Protein AF-A0A2V6KE82-F1 (afdb_monomer)

Mean predicted aligned error: 8.2 Å

Radius of gyration: 24.25 Å; Cα contacts (8 Å, |Δi|>4): 508; chains: 1; bounding box: 71×46×62 Å

Foldseek 3Di:
DPDDDPDDPDPPPDDDDPVVVVVVVVVVVVVVVVCLVCVQVADQAAPDDPCPLVVVDDPDDDPDDDPVVVVVVSCVVRVVNHDRSLVHPPPPPFFGADDDPVQVVVVVVCVVVVADPLECVSPVPVVVVQQVVQVVVCVLLVEDPLWGWDFDQAQLVLLLLLVLVLCCVQPPPCVPPNDPPDPHALEAEEEAPLADCSNQVSCVVNVSHNVRYHHAYADPQSAGDLVSVVVVCVVCVVVRYQYRAYEFEQQGRPRGGGYPQQSVLVVCVVRVYAYEYEAQARSCCCSPPVSVVSCVNVNSHQWYWYAPRHPDPDDHPRTTITIGGDDPPPDDRPDSYCPDPPDDD

Solvent-accessible surface area (backbone atoms only — not comparable to full-atom values): 19705 Å² total; per-residue (Å²): 141,88,84,80,74,80,84,70,90,73,64,99,83,64,74,79,52,74,68,58,48,50,53,51,52,51,53,49,51,52,50,54,51,52,52,63,73,48,37,76,79,52,70,53,59,54,92,72,60,92,62,59,58,60,73,76,49,76,93,65,83,78,97,62,90,74,62,67,68,58,55,55,49,43,40,63,70,49,46,56,64,61,39,66,38,57,76,24,87,81,50,80,65,88,77,64,61,46,80,32,74,68,35,56,53,48,51,54,51,46,63,75,64,64,75,58,59,57,30,55,90,65,26,49,69,60,48,52,50,50,55,52,52,42,50,52,51,36,56,56,59,69,48,57,89,61,54,47,66,46,82,28,77,37,55,46,60,28,53,25,51,52,51,46,50,33,46,35,72,75,40,71,59,30,91,80,63,49,72,73,99,52,102,65,70,56,58,31,35,37,30,30,67,52,47,64,74,39,59,39,54,21,30,42,76,68,73,63,34,50,89,31,46,43,66,25,54,53,43,100,71,55,19,47,29,64,70,52,43,53,53,50,52,54,50,39,48,73,73,61,33,36,68,34,34,37,47,43,34,31,27,24,79,86,77,53,25,56,35,62,43,52,65,49,42,52,52,24,63,75,64,69,28,37,32,34,35,43,11,48,41,38,45,35,38,34,68,39,83,91,37,41,73,75,51,55,45,56,82,66,42,48,25,36,30,33,24,56,28,22,78,48,98,66,28,41,78,58,35,10,35,38,26,44,59,84,63,67,97,83,64,79,72,99,48,85,50,63,76,70,87,72,79,83,126

Nearest PDB structures (foldseek):
  7xin-assembly3_E  TM=9.590E-01  e=4.565E-33  Pseudomonas
  3vp6-assembly1_B  TM=9.084E-01  e=8.111E-24  Homo sapiens
  2okk-assembly1_A-2  TM=8.962E-01  e=1.425E-23  Homo sapiens
  3vp6-assembly1_A  TM=9.131E-01  e=1.979E-22  Homo sapiens
  7lz6-assembly1_B  TM=8.590E-01  e=4.914E-24  Homo sapiens

Structure (mmCIF, N/CA/C/O backbone):
data_AF-A0A2V6KE82-F1
#
_entry.id   AF-A0A2V6KE82-F1
#
loop_
_atom_site.group_PDB
_atom_site.id
_atom_site.type_symbol
_atom_site.label_atom_id
_atom_site.label_alt_id
_atom_site.label_comp_id
_atom_site.label_asym_id
_atom_site.label_entity_id
_atom_site.label_seq_id
_atom_site.pdbx_PDB_ins_code
_atom_site.Cartn_x
_atom_site.Cartn_y
_atom_site.Cartn_z
_atom_site.occupancy
_atom_site.B_iso_or_equiv
_atom_site.auth_seq_id
_atom_site.auth_comp_id
_atom_site.auth_asym_id
_atom_site.auth_atom_id
_atom_site.pdbx_PDB_model_num
ATOM 1 N N . MET A 1 1 ? 35.889 17.413 0.179 1.00 39.50 1 MET A N 1
ATOM 2 C CA . MET A 1 1 ? 36.136 17.266 -1.271 1.00 39.50 1 MET A CA 1
ATOM 3 C C . MET A 1 1 ? 37.622 17.454 -1.534 1.00 39.50 1 MET A C 1
ATOM 5 O O . MET A 1 1 ? 38.066 18.579 -1.717 1.00 39.50 1 MET A O 1
ATOM 9 N N . LYS A 1 2 ? 38.400 16.372 -1.447 1.00 47.09 2 LYS A N 1
ATOM 10 C CA . LYS A 1 2 ? 39.841 16.357 -1.746 1.00 47.09 2 LYS A CA 1
ATOM 11 C C . LYS A 1 2 ? 40.260 15.070 -2.478 1.00 47.09 2 LYS A C 1
ATOM 13 O O . LYS A 1 2 ? 41.427 14.721 -2.447 1.00 47.09 2 LYS A O 1
ATOM 18 N N . ASP A 1 3 ? 39.323 14.421 -3.172 1.00 49.97 3 ASP A N 1
ATOM 19 C CA . ASP A 1 3 ? 39.543 13.119 -3.813 1.00 49.97 3 ASP A 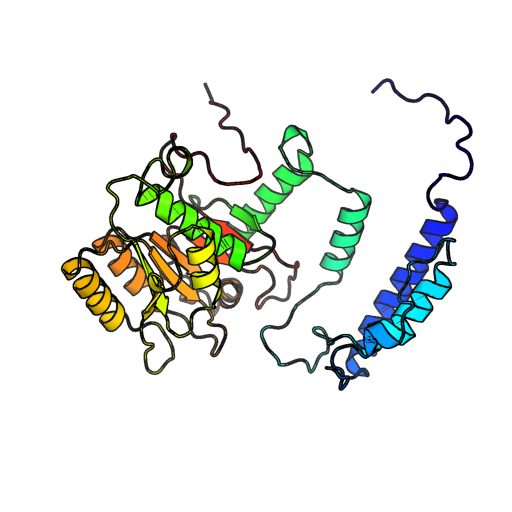CA 1
ATOM 20 C C . ASP A 1 3 ? 39.200 13.174 -5.306 1.00 49.97 3 ASP A C 1
ATOM 22 O O . ASP A 1 3 ? 38.239 12.574 -5.777 1.00 49.97 3 ASP A O 1
ATOM 26 N N . ARG A 1 4 ? 39.984 13.932 -6.073 1.00 50.62 4 ARG A N 1
ATOM 27 C CA . ARG A 1 4 ? 40.145 13.656 -7.506 1.00 50.62 4 ARG A CA 1
ATOM 28 C C . ARG A 1 4 ? 41.604 13.294 -7.728 1.00 50.62 4 ARG A C 1
ATOM 30 O O . ARG A 1 4 ? 42.430 14.168 -7.968 1.00 50.62 4 ARG A O 1
ATOM 37 N N . GLN A 1 5 ? 41.913 12.012 -7.564 1.00 54.62 5 GLN A N 1
ATOM 38 C CA . GLN A 1 5 ? 43.060 11.418 -8.243 1.00 54.62 5 GLN A CA 1
ATOM 39 C C . GLN A 1 5 ? 42.649 11.139 -9.695 1.00 54.62 5 GLN A C 1
ATOM 41 O O . GLN A 1 5 ? 41.478 10.857 -9.962 1.00 54.62 5 GLN A O 1
ATOM 46 N N . GLU A 1 6 ? 43.590 11.301 -10.625 1.00 56.28 6 GLU A N 1
ATOM 47 C CA . GLU A 1 6 ? 43.394 10.956 -12.036 1.00 56.28 6 GLU A CA 1
ATOM 48 C C . GLU A 1 6 ? 43.004 9.475 -12.173 1.00 56.28 6 GLU A C 1
ATOM 50 O O . GLU A 1 6 ? 43.459 8.656 -11.368 1.00 56.28 6 GLU A O 1
ATOM 55 N N . PRO A 1 7 ? 42.141 9.112 -13.141 1.00 51.53 7 PRO A N 1
ATOM 56 C CA . PRO A 1 7 ? 41.668 7.744 -13.255 1.00 51.53 7 PRO A CA 1
ATOM 57 C C . PRO A 1 7 ? 42.836 6.837 -13.646 1.00 51.53 7 PRO A C 1
ATOM 59 O O . PRO A 1 7 ? 43.390 6.958 -14.736 1.00 51.53 7 PRO A O 1
ATOM 62 N N . ALA A 1 8 ? 43.204 5.929 -12.740 1.00 53.72 8 ALA A N 1
ATOM 63 C CA . ALA A 1 8 ? 44.015 4.771 -13.082 1.00 53.72 8 ALA A CA 1
ATOM 64 C C . ALA A 1 8 ? 43.300 3.978 -14.189 1.00 53.72 8 ALA A C 1
ATOM 66 O O . ALA A 1 8 ? 42.071 3.871 -14.156 1.00 53.72 8 ALA A O 1
ATOM 67 N N . GLU A 1 9 ? 44.053 3.436 -15.151 1.00 50.44 9 GLU A N 1
ATOM 68 C CA . GLU A 1 9 ? 43.528 2.521 -16.171 1.00 50.44 9 GLU A CA 1
ATOM 69 C C . GLU A 1 9 ? 42.856 1.328 -15.478 1.00 50.44 9 GLU A C 1
ATOM 71 O O . GLU A 1 9 ? 43.507 0.389 -15.019 1.00 50.44 9 GLU A O 1
ATOM 76 N N . MET A 1 10 ? 41.531 1.395 -15.343 1.00 47.97 10 MET A N 1
ATOM 77 C CA . MET A 1 10 ? 40.728 0.269 -14.899 1.00 47.97 10 MET A CA 1
ATOM 78 C C . MET A 1 10 ? 40.599 -0.681 -16.087 1.00 47.97 10 MET A C 1
ATOM 80 O O . MET A 1 10 ? 40.069 -0.294 -17.126 1.00 47.97 10 MET A O 1
ATOM 84 N N . GLY A 1 11 ? 41.116 -1.904 -15.948 1.00 52.47 11 GLY A N 1
ATOM 85 C CA . GLY A 1 11 ? 40.916 -2.972 -16.929 1.00 52.47 11 GLY A CA 1
ATOM 86 C C . GLY A 1 11 ? 39.437 -3.351 -17.120 1.00 52.47 11 GLY A C 1
ATOM 87 O O . GLY A 1 11 ? 38.553 -2.735 -16.531 1.00 52.47 11 GLY A O 1
ATOM 88 N N . GLU A 1 12 ? 39.212 -4.402 -17.919 1.00 59.84 12 GLU A N 1
ATOM 89 C CA . GLU A 1 12 ? 37.963 -5.049 -18.409 1.00 59.84 12 GLU A CA 1
ATOM 90 C C . GLU A 1 12 ? 36.836 -5.376 -17.388 1.00 59.84 12 GLU A C 1
ATOM 92 O O . GLU A 1 12 ? 35.957 -6.184 -17.660 1.00 59.84 12 GLU A O 1
ATOM 97 N N . LEU A 1 13 ? 36.827 -4.764 -16.205 1.00 59.59 13 LEU A N 1
ATOM 98 C CA . LEU A 1 13 ? 35.807 -4.896 -15.157 1.00 59.59 13 LEU A CA 1
ATOM 99 C C . LEU A 1 13 ? 34.941 -3.627 -15.018 1.00 59.59 13 LEU A C 1
ATOM 101 O O . LEU A 1 13 ? 34.312 -3.411 -13.983 1.00 59.59 13 LEU A O 1
ATOM 105 N N . GLY A 1 14 ? 34.959 -2.754 -16.028 1.00 67.25 14 GLY A N 1
ATOM 106 C CA . GLY A 1 14 ? 34.152 -1.536 -16.074 1.00 67.25 14 GLY A CA 1
ATOM 107 C C . GLY A 1 14 ? 32.714 -1.789 -16.531 1.00 67.25 14 GLY A C 1
ATOM 108 O O . GLY A 1 14 ? 32.440 -2.730 -17.270 1.00 67.25 14 GLY A O 1
ATOM 109 N N . ASP A 1 15 ? 31.803 -0.919 -16.099 1.00 82.50 15 ASP A N 1
ATOM 110 C CA . ASP A 1 15 ? 30.445 -0.827 -16.645 1.00 82.50 15 ASP A CA 1
ATOM 111 C C . ASP A 1 15 ? 30.479 -0.384 -18.126 1.00 82.50 15 ASP A C 1
ATOM 113 O O . ASP A 1 15 ? 31.514 0.052 -18.645 1.00 82.50 15 ASP A O 1
ATOM 117 N N . THR A 1 16 ? 29.337 -0.465 -18.806 1.00 86.44 16 THR A N 1
ATOM 118 C CA . THR A 1 16 ? 29.153 0.009 -20.182 1.00 86.44 16 THR A CA 1
ATOM 119 C C . THR A 1 16 ? 29.649 1.452 -20.324 1.00 86.44 16 THR A C 1
ATOM 121 O O . THR A 1 16 ? 29.398 2.306 -19.470 1.00 86.44 16 THR A O 1
ATOM 124 N N . SER A 1 17 ? 30.358 1.756 -21.419 1.00 90.31 17 SER A N 1
ATOM 125 C CA . SER A 1 17 ? 30.857 3.115 -21.659 1.00 90.31 17 SER A CA 1
ATOM 126 C C . SER A 1 17 ? 29.700 4.124 -21.698 1.00 90.31 17 SER A C 1
ATOM 128 O O . SER A 1 17 ? 28.604 3.814 -22.158 1.00 90.31 17 SER A O 1
ATOM 130 N N . LEU A 1 18 ? 29.928 5.369 -21.263 1.00 92.12 18 LEU A N 1
ATOM 131 C CA . LEU A 1 18 ? 28.871 6.396 -21.261 1.00 92.12 18 LEU A CA 1
ATOM 132 C C . LEU A 1 18 ? 28.325 6.717 -22.662 1.00 92.12 18 LEU A C 1
ATOM 134 O O . LEU A 1 18 ? 27.220 7.242 -22.789 1.00 92.12 18 LEU A O 1
ATOM 138 N N . GLU A 1 19 ? 29.111 6.469 -23.709 1.00 94.31 19 GLU A N 1
ATOM 139 C CA . GLU A 1 19 ? 28.666 6.606 -25.096 1.00 94.31 19 GLU A CA 1
ATOM 140 C C . GLU A 1 19 ? 27.666 5.509 -25.461 1.00 94.31 19 GLU A C 1
ATOM 142 O O . GLU A 1 19 ? 26.566 5.819 -25.923 1.00 94.31 19 GLU A O 1
ATOM 147 N N . GLU A 1 20 ? 28.008 4.256 -25.166 1.00 92.31 20 GLU A N 1
ATOM 148 C CA . GLU A 1 20 ? 27.138 3.114 -25.430 1.00 92.31 20 GLU A CA 1
ATOM 149 C C . GLU A 1 20 ? 25.885 3.158 -24.543 1.00 92.31 20 GLU A C 1
ATOM 151 O O . GLU A 1 20 ? 24.771 3.043 -25.045 1.00 92.31 20 GLU A O 1
ATOM 156 N N . PHE A 1 21 ? 26.022 3.480 -23.255 1.00 93.25 21 PHE A N 1
ATOM 157 C CA . PHE A 1 21 ? 24.877 3.660 -22.360 1.00 93.25 21 PHE A CA 1
ATOM 158 C C . PHE A 1 21 ? 23.915 4.748 -22.862 1.00 93.25 21 PHE A C 1
ATOM 160 O O . PHE A 1 21 ? 22.698 4.582 -22.814 1.00 93.25 21 PHE A O 1
ATOM 167 N N . ARG A 1 22 ? 24.430 5.857 -23.412 1.00 95.81 22 ARG A N 1
ATOM 168 C CA . ARG A 1 22 ? 23.580 6.905 -23.999 1.00 95.81 22 ARG A CA 1
ATOM 169 C C . ARG A 1 22 ? 22.795 6.385 -25.203 1.00 95.81 22 ARG A C 1
ATOM 171 O O . ARG A 1 22 ? 21.606 6.676 -25.312 1.00 95.81 22 ARG A O 1
ATOM 178 N N . LYS A 1 23 ? 23.432 5.614 -26.088 1.00 95.75 23 LYS A N 1
ATOM 179 C CA . LYS A 1 23 ? 22.761 4.971 -27.227 1.00 95.75 23 LYS A CA 1
ATOM 180 C C . LYS A 1 23 ? 21.650 4.029 -26.744 1.00 95.75 23 LYS A C 1
ATOM 182 O O . LYS A 1 23 ? 20.526 4.124 -27.233 1.00 95.75 23 LYS A O 1
ATOM 187 N N . GLN A 1 24 ? 21.931 3.206 -25.736 1.00 94.69 24 GLN A N 1
ATOM 188 C CA . GLN A 1 24 ? 20.960 2.293 -25.124 1.00 94.69 24 GLN A CA 1
ATOM 189 C C . GLN A 1 24 ? 19.778 3.030 -24.485 1.00 94.69 24 GLN A C 1
ATOM 191 O O . GLN A 1 24 ? 18.630 2.625 -24.650 1.00 94.69 24 GLN A O 1
ATOM 196 N N . LEU A 1 25 ? 20.032 4.150 -23.802 1.00 95.06 25 LEU A N 1
ATOM 197 C CA . LEU A 1 25 ? 18.975 4.988 -23.235 1.00 95.06 25 LEU A CA 1
ATOM 198 C C . LEU A 1 25 ? 18.065 5.596 -24.308 1.00 95.06 25 LEU A C 1
ATOM 200 O O . LEU A 1 25 ? 16.854 5.655 -24.104 1.00 95.06 25 LEU A O 1
ATOM 204 N N . HIS A 1 26 ? 18.618 6.033 -25.442 1.00 96.12 26 HIS A N 1
ATOM 205 C CA . HIS A 1 26 ? 17.809 6.522 -26.563 1.00 96.12 26 HIS A CA 1
ATOM 206 C C . HIS A 1 26 ? 16.946 5.407 -27.160 1.00 96.12 26 HIS A C 1
ATOM 208 O O . HIS A 1 26 ? 15.749 5.604 -27.344 1.00 96.12 26 HIS A O 1
ATOM 214 N N . GLN A 1 27 ? 17.515 4.214 -27.350 1.00 95.19 27 GLN A N 1
ATOM 215 C CA . GLN A 1 27 ? 16.762 3.047 -27.809 1.00 95.19 27 GLN A CA 1
ATOM 216 C C . GLN A 1 27 ? 15.624 2.673 -26.844 1.00 95.19 27 GLN A C 1
ATOM 218 O O . GLN A 1 27 ? 14.505 2.416 -27.283 1.00 95.19 27 GLN A O 1
ATOM 223 N N . LEU A 1 28 ? 15.875 2.682 -25.529 1.00 95.56 28 LEU A N 1
ATOM 224 C CA . LEU A 1 28 ? 14.848 2.414 -24.519 1.00 95.56 28 LEU A CA 1
ATOM 225 C C . LEU A 1 28 ? 13.747 3.483 -24.515 1.00 95.56 28 LEU A C 1
ATOM 227 O O . LEU A 1 28 ? 12.575 3.158 -24.312 1.00 95.56 28 LEU A O 1
ATOM 231 N N . ALA A 1 29 ? 14.112 4.751 -24.719 1.00 96.00 29 ALA A N 1
ATOM 232 C CA . ALA A 1 29 ? 13.156 5.849 -24.796 1.00 96.00 29 ALA A CA 1
ATOM 233 C C . ALA A 1 29 ? 12.205 5.674 -25.989 1.00 96.00 29 ALA A C 1
ATOM 235 O O . ALA A 1 29 ? 10.988 5.746 -25.800 1.00 96.00 29 ALA A O 1
ATOM 236 N N . ASP A 1 30 ? 12.749 5.364 -27.169 1.00 96.25 30 ASP A N 1
ATOM 237 C CA . ASP A 1 30 ? 11.963 5.097 -28.378 1.00 96.25 30 ASP A CA 1
ATOM 238 C C . ASP A 1 30 ? 11.068 3.866 -28.184 1.00 96.25 30 ASP A C 1
ATOM 240 O O . ASP A 1 30 ? 9.857 3.939 -28.387 1.00 96.25 30 ASP A O 1
ATOM 244 N N . TRP A 1 31 ? 11.621 2.762 -27.665 1.00 95.62 31 TRP A N 1
ATOM 245 C CA . TRP A 1 31 ? 10.849 1.553 -27.360 1.00 95.62 31 TRP A CA 1
ATOM 246 C C . TRP A 1 31 ? 9.698 1.825 -26.380 1.00 95.62 31 TRP A C 1
ATOM 248 O O . TRP A 1 31 ? 8.579 1.348 -26.572 1.00 95.62 31 TRP A O 1
ATOM 258 N N . THR A 1 32 ? 9.940 2.629 -25.339 1.00 94.75 32 THR A N 1
ATOM 259 C CA . THR A 1 32 ? 8.919 2.986 -24.341 1.00 94.75 32 THR A CA 1
ATOM 260 C C . THR A 1 32 ? 7.784 3.793 -24.966 1.00 94.75 32 THR A C 1
ATOM 262 O O . THR A 1 32 ? 6.614 3.559 -24.644 1.00 94.75 32 THR A O 1
ATOM 265 N N . ALA A 1 33 ? 8.108 4.745 -25.845 1.00 95.62 33 ALA A N 1
ATOM 266 C CA . ALA A 1 33 ? 7.117 5.538 -26.563 1.00 95.62 33 ALA A CA 1
ATOM 267 C C . ALA A 1 33 ? 6.275 4.650 -27.494 1.00 95.62 33 ALA A C 1
ATOM 269 O O . ALA A 1 33 ? 5.048 4.634 -27.369 1.00 95.62 33 ALA A O 1
ATOM 270 N N . ASP A 1 34 ? 6.929 3.838 -28.325 1.00 95.56 34 ASP A N 1
ATOM 271 C CA . ASP A 1 34 ? 6.297 2.906 -29.260 1.00 95.56 34 ASP A CA 1
ATOM 272 C C . ASP A 1 34 ? 5.392 1.886 -28.561 1.00 95.56 34 ASP A C 1
ATOM 274 O O . ASP A 1 34 ? 4.263 1.633 -28.992 1.00 95.56 34 ASP A O 1
ATOM 278 N N . TYR A 1 35 ? 5.866 1.296 -27.458 1.00 94.25 35 TYR A N 1
ATOM 279 C CA . TYR A 1 35 ? 5.090 0.337 -26.676 1.00 94.25 35 TYR A CA 1
ATOM 280 C C . TYR A 1 35 ? 3.792 0.964 -26.166 1.00 94.25 35 TYR A C 1
ATOM 282 O O . TYR A 1 35 ? 2.737 0.329 -26.225 1.00 94.25 35 TYR A O 1
ATOM 290 N N . ARG A 1 36 ? 3.853 2.208 -25.676 1.00 92.25 36 ARG A N 1
ATOM 291 C CA . ARG A 1 36 ? 2.687 2.911 -25.133 1.00 92.25 36 ARG A CA 1
ATOM 292 C C . ARG A 1 36 ? 1.740 3.420 -26.208 1.00 92.25 36 ARG A C 1
ATOM 294 O O . ARG A 1 36 ? 0.537 3.398 -25.970 1.00 92.25 36 ARG A O 1
ATOM 301 N N . GLU A 1 37 ? 2.252 3.844 -27.357 1.00 94.56 37 GLU A N 1
ATOM 302 C CA . GLU A 1 37 ? 1.427 4.211 -28.510 1.00 94.56 37 GLU A CA 1
ATOM 303 C C . GLU A 1 37 ? 0.613 3.005 -29.000 1.00 94.56 37 GLU A C 1
ATOM 305 O O . GLU A 1 37 ? -0.602 3.094 -29.170 1.00 94.56 37 GLU A O 1
ATOM 310 N N . LYS A 1 38 ? 1.264 1.843 -29.128 1.00 94.81 38 LYS A N 1
ATOM 311 C CA . LYS A 1 38 ? 0.668 0.622 -29.693 1.00 94.81 38 LYS A CA 1
ATOM 312 C C . LYS A 1 38 ? -0.002 -0.275 -28.650 1.00 94.81 38 LYS A C 1
ATOM 314 O O . LYS A 1 38 ? -0.510 -1.342 -28.991 1.00 94.81 38 LYS A O 1
ATOM 319 N N . ILE A 1 39 ? -0.026 0.109 -27.368 1.00 93.44 39 ILE A N 1
ATOM 320 C CA . ILE A 1 39 ? -0.533 -0.765 -26.295 1.00 93.44 39 ILE A CA 1
ATOM 321 C C . ILE A 1 39 ? -1.988 -1.186 -26.527 1.00 93.44 39 ILE A C 1
ATOM 323 O O . ILE A 1 39 ? -2.339 -2.312 -26.196 1.00 93.44 39 ILE A O 1
ATOM 327 N N . GLY A 1 40 ? -2.811 -0.320 -27.130 1.00 94.06 40 GLY A N 1
ATOM 328 C CA . GLY A 1 40 ? -4.219 -0.596 -27.437 1.00 94.06 40 GLY A CA 1
ATOM 329 C C . GLY A 1 40 ? -4.448 -1.628 -28.547 1.00 94.06 40 GLY A C 1
ATOM 330 O O . GLY A 1 40 ? -5.567 -2.103 -28.710 1.00 94.06 40 GLY A O 1
ATOM 331 N N . GLU A 1 41 ? -3.408 -1.983 -29.302 1.00 95.00 41 GLU A N 1
ATOM 332 C CA . GLU A 1 41 ? -3.452 -3.027 -30.334 1.00 95.00 41 GLU A CA 1
ATOM 333 C C . GLU A 1 41 ? -3.095 -4.409 -29.761 1.00 95.00 41 GLU A C 1
ATOM 335 O O . GLU A 1 41 ? -3.292 -5.441 -30.407 1.00 95.00 41 GLU A O 1
ATOM 340 N N . ARG A 1 42 ? -2.550 -4.447 -28.538 1.00 92.75 42 ARG A N 1
ATOM 341 C CA . ARG A 1 42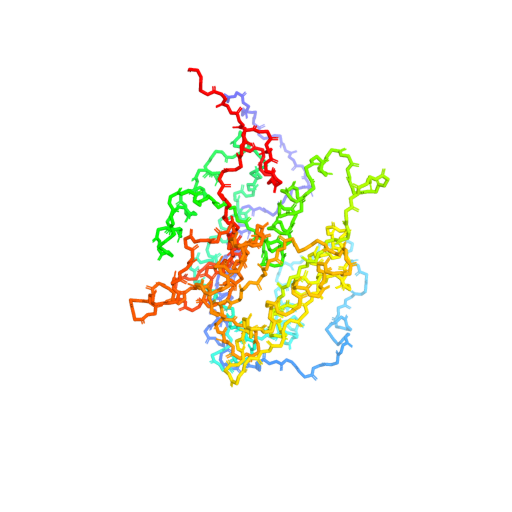 ? -2.081 -5.671 -27.888 1.00 92.75 42 ARG A CA 1
ATOM 342 C C . ARG A 1 42 ? -3.204 -6.363 -27.126 1.00 92.75 42 ARG A C 1
ATOM 344 O O . ARG A 1 42 ? -4.183 -5.771 -26.688 1.00 92.75 42 ARG A O 1
ATOM 351 N N . ARG A 1 43 ? -3.036 -7.662 -26.891 1.00 93.06 43 ARG A N 1
ATOM 352 C CA . ARG A 1 43 ? -3.970 -8.438 -26.072 1.00 93.06 43 ARG A CA 1
ATOM 353 C C . ARG A 1 43 ? -3.851 -8.037 -24.601 1.00 93.06 43 ARG A C 1
ATOM 355 O O . ARG A 1 43 ? -2.790 -8.194 -24.022 1.00 93.06 43 ARG A O 1
ATOM 362 N N . ILE A 1 44 ? -4.956 -7.646 -23.968 1.00 94.00 44 ILE A N 1
ATOM 363 C CA . ILE A 1 44 ? -4.994 -7.209 -22.557 1.00 94.00 44 ILE A CA 1
ATOM 364 C C . ILE A 1 44 ? -4.341 -8.209 -21.585 1.00 94.00 44 ILE A C 1
ATOM 366 O O . ILE A 1 44 ? -3.593 -7.811 -20.697 1.00 94.00 44 ILE A O 1
ATOM 370 N N . SER A 1 45 ? -4.656 -9.499 -21.722 1.00 93.12 45 SER A N 1
ATOM 371 C CA . SER A 1 45 ? -4.153 -10.564 -20.850 1.00 93.12 45 SER A CA 1
ATOM 372 C C . SER A 1 45 ? -3.709 -11.771 -21.681 1.00 93.12 45 SER A C 1
ATOM 374 O O . SER A 1 45 ? -4.443 -12.166 -22.603 1.00 93.12 45 SER A O 1
ATOM 376 N N . PRO A 1 46 ? -2.544 -12.374 -21.381 1.00 91.81 46 PRO A N 1
ATOM 377 C CA . PRO A 1 46 ? -2.066 -13.564 -22.070 1.00 91.81 46 PRO A CA 1
ATOM 378 C C . PRO A 1 46 ? -3.008 -14.751 -21.838 1.00 91.81 46 PRO A C 1
ATOM 380 O O . PRO A 1 46 ? -3.669 -14.861 -20.810 1.00 91.81 46 PRO A O 1
ATOM 383 N N . ASN A 1 47 ? -3.040 -15.685 -22.790 1.00 89.06 47 ASN A N 1
ATOM 384 C CA . ASN A 1 47 ? -3.793 -16.944 -22.673 1.00 89.06 47 ASN A CA 1
ATOM 385 C C . ASN A 1 47 ? -2.867 -18.151 -22.429 1.00 89.06 47 ASN A C 1
ATOM 387 O O . ASN A 1 47 ? -3.144 -19.269 -22.865 1.00 89.06 47 ASN A O 1
ATOM 391 N N . ALA A 1 48 ? -1.708 -17.905 -21.820 1.00 90.56 48 ALA A N 1
ATOM 392 C CA . ALA A 1 48 ? -0.670 -18.905 -21.616 1.00 90.56 48 ALA A CA 1
ATOM 393 C C . ALA A 1 48 ? -0.868 -19.663 -20.292 1.00 90.56 48 ALA A C 1
ATOM 395 O O . ALA A 1 48 ? -1.436 -19.139 -19.334 1.00 90.56 48 ALA A O 1
ATOM 396 N N . LYS A 1 49 ? -0.380 -20.907 -20.227 1.00 94.19 49 LYS A N 1
ATOM 397 C CA . LYS A 1 49 ? -0.369 -21.702 -18.988 1.00 94.19 49 LYS A CA 1
ATOM 398 C C . LYS A 1 49 ? 0.794 -21.273 -18.078 1.00 94.19 49 LYS A C 1
ATOM 400 O O . LYS A 1 49 ? 1.816 -20.814 -18.599 1.00 94.19 49 LYS A O 1
ATOM 405 N N . PRO A 1 50 ? 0.696 -21.475 -16.749 1.00 95.75 50 PRO A N 1
ATOM 406 C CA . PRO A 1 50 ? 1.835 -21.301 -15.849 1.00 95.75 50 PRO A CA 1
ATOM 407 C C . PRO A 1 50 ? 3.081 -22.032 -16.371 1.00 95.75 50 PRO A C 1
ATOM 409 O O . PRO A 1 50 ? 2.991 -23.182 -16.796 1.00 95.75 50 PRO A O 1
ATOM 412 N N . GLY A 1 51 ? 4.226 -21.345 -16.379 1.00 95.19 51 GLY A N 1
ATOM 413 C CA . GLY A 1 51 ? 5.503 -21.866 -16.886 1.00 95.19 51 GLY A CA 1
ATOM 414 C C . GLY A 1 51 ? 5.784 -21.625 -18.378 1.00 95.19 51 GLY A C 1
ATOM 415 O O . GLY A 1 51 ? 6.927 -21.777 -18.792 1.00 95.19 51 GLY A O 1
ATOM 416 N N . ALA A 1 52 ? 4.809 -21.191 -19.185 1.00 94.56 52 ALA A N 1
ATOM 417 C CA . ALA A 1 52 ? 4.997 -21.014 -20.634 1.00 94.56 52 ALA A CA 1
ATOM 418 C C . ALA A 1 52 ? 6.014 -19.922 -21.028 1.00 94.56 52 ALA A C 1
ATOM 420 O O . ALA A 1 52 ? 6.637 -20.020 -22.081 1.00 94.56 52 ALA A O 1
ATOM 421 N N . VAL A 1 53 ? 6.178 -18.884 -20.202 1.00 94.94 53 VAL A N 1
ATOM 422 C CA . VAL A 1 53 ? 7.206 -17.846 -20.411 1.00 94.94 53 VAL A CA 1
ATOM 423 C C . VAL A 1 53 ? 8.589 -18.406 -20.077 1.00 94.94 53 VAL A C 1
ATOM 425 O O . VAL A 1 53 ? 9.499 -18.312 -20.889 1.00 94.94 53 VAL A O 1
ATOM 428 N N . LEU A 1 54 ? 8.724 -19.072 -18.923 1.00 94.88 54 LEU A N 1
ATOM 429 C CA . LEU A 1 54 ? 9.989 -19.669 -18.479 1.00 94.88 54 LEU A CA 1
ATOM 430 C C . LEU A 1 54 ? 10.501 -20.743 -19.442 1.00 94.88 54 LEU A C 1
ATOM 432 O O . LEU A 1 54 ? 11.698 -20.838 -19.658 1.00 94.88 54 LEU A O 1
ATOM 436 N N . ALA A 1 55 ? 9.605 -21.515 -20.060 1.00 95.81 55 ALA A N 1
ATOM 437 C CA . ALA A 1 55 ? 9.973 -22.544 -21.033 1.00 95.81 55 ALA A CA 1
ATOM 438 C C . ALA A 1 55 ? 10.620 -21.995 -22.324 1.00 95.81 55 ALA A C 1
ATOM 440 O O . ALA A 1 55 ? 11.107 -22.784 -23.128 1.00 95.81 55 ALA A O 1
ATOM 441 N N . GLN A 1 56 ? 10.588 -20.677 -22.550 1.00 95.19 56 GLN A N 1
ATOM 442 C CA . GLN A 1 56 ? 11.217 -20.010 -23.698 1.00 95.19 56 GLN A CA 1
ATOM 443 C C . GLN A 1 56 ? 12.580 -19.387 -23.366 1.00 95.19 56 GLN A C 1
ATOM 445 O O . GLN A 1 56 ? 13.196 -18.799 -24.255 1.00 95.19 56 GLN A O 1
ATOM 450 N N . LEU A 1 57 ? 13.009 -19.476 -22.106 1.00 94.38 57 LEU A N 1
ATOM 451 C CA . LEU A 1 57 ? 14.270 -18.941 -21.608 1.00 94.38 57 LEU A CA 1
ATOM 452 C C . LEU A 1 57 ? 15.191 -20.089 -21.199 1.00 94.38 57 LEU A C 1
ATOM 454 O O . LEU A 1 57 ? 14.730 -21.178 -20.843 1.00 94.38 57 LEU A O 1
ATOM 458 N N . ASP A 1 58 ? 16.492 -19.824 -21.218 1.00 93.12 58 ASP A N 1
ATOM 459 C CA . ASP A 1 58 ? 17.471 -20.775 -20.714 1.00 93.12 58 ASP A CA 1
ATOM 460 C C . ASP A 1 58 ? 17.304 -20.985 -19.205 1.00 93.12 58 ASP A C 1
ATOM 462 O O . ASP A 1 58 ? 17.012 -20.068 -18.435 1.00 93.12 58 ASP A O 1
ATOM 466 N N . VAL A 1 59 ? 17.483 -22.234 -18.775 1.00 94.12 59 VAL A N 1
ATOM 467 C CA . VAL A 1 59 ? 17.368 -22.615 -17.358 1.00 94.12 59 VAL A CA 1
ATOM 468 C C . VAL A 1 59 ? 18.607 -22.189 -16.568 1.00 94.12 59 VAL A C 1
ATOM 470 O O . VAL A 1 59 ? 18.514 -21.915 -15.372 1.00 94.12 59 VAL A O 1
ATOM 473 N N . ALA A 1 60 ? 19.766 -22.164 -17.226 1.00 95.38 60 ALA A N 1
ATOM 474 C CA . ALA A 1 60 ? 21.027 -21.747 -16.635 1.00 95.38 60 ALA A CA 1
ATOM 475 C C . ALA A 1 60 ? 21.330 -20.287 -17.011 1.00 95.38 60 ALA A C 1
ATOM 477 O O . ALA A 1 60 ? 21.048 -19.889 -18.142 1.00 95.38 60 ALA A O 1
ATOM 478 N N . PRO A 1 61 ? 21.910 -19.491 -16.096 1.00 94.44 61 PRO A N 1
ATOM 479 C CA . PRO A 1 61 ? 22.370 -18.150 -16.431 1.00 94.44 61 PRO A CA 1
ATOM 480 C C . PRO A 1 61 ? 23.533 -18.213 -17.439 1.00 94.44 61 PRO A C 1
ATOM 482 O O . PRO A 1 61 ? 24.310 -19.171 -17.411 1.00 94.44 61 PRO A O 1
ATOM 485 N N . PRO A 1 62 ? 23.685 -17.209 -18.317 1.00 91.50 62 PRO A N 1
ATOM 486 C CA . PRO A 1 62 ? 24.818 -17.149 -19.232 1.00 91.50 62 PRO A CA 1
ATOM 487 C C . PRO A 1 62 ? 26.122 -16.842 -18.476 1.00 91.50 62 PRO A C 1
ATOM 489 O O . PRO A 1 62 ? 26.159 -15.968 -17.613 1.00 91.50 62 PRO A O 1
ATOM 492 N N . GLU A 1 63 ? 27.208 -17.531 -18.836 1.00 93.19 63 GLU A N 1
ATOM 493 C CA . GLU A 1 63 ? 28.560 -17.303 -18.281 1.00 93.19 63 GLU A CA 1
ATOM 494 C C . GLU A 1 63 ? 29.314 -16.170 -18.998 1.00 93.19 63 GLU A C 1
ATOM 496 O O . GLU A 1 63 ? 30.360 -15.706 -18.547 1.00 93.19 63 GLU A O 1
ATOM 501 N N . THR A 1 64 ? 28.793 -15.721 -20.140 1.00 89.88 64 THR A N 1
ATOM 502 C CA . THR A 1 64 ? 29.368 -14.652 -20.960 1.00 89.88 64 THR A CA 1
ATOM 503 C C . THR A 1 64 ? 28.324 -13.582 -21.234 1.00 89.88 64 THR A C 1
ATOM 505 O O . THR A 1 64 ? 27.142 -13.890 -21.379 1.00 89.88 64 THR A O 1
ATOM 508 N N . ALA A 1 65 ? 28.761 -12.328 -21.340 1.00 88.50 65 ALA A N 1
ATOM 509 C CA . ALA A 1 65 ? 27.872 -11.217 -21.657 1.00 88.50 65 ALA A CA 1
ATOM 510 C C . ALA A 1 65 ? 27.198 -11.402 -23.028 1.00 88.50 65 ALA A C 1
ATOM 512 O O . ALA A 1 65 ? 27.822 -11.886 -23.974 1.00 88.50 65 ALA A O 1
ATOM 513 N N . ALA A 1 66 ? 25.941 -10.969 -23.121 1.00 89.31 66 ALA A N 1
ATOM 514 C CA . ALA A 1 66 ? 25.197 -10.862 -24.370 1.00 89.31 66 ALA A CA 1
ATOM 515 C C . ALA A 1 66 ? 25.054 -9.382 -24.769 1.00 89.31 66 ALA A C 1
ATOM 517 O O . ALA A 1 66 ? 24.985 -8.517 -23.886 1.00 89.31 66 ALA A O 1
ATOM 518 N N . PRO A 1 67 ? 24.988 -9.068 -26.073 1.00 89.94 67 PRO A N 1
ATOM 519 C CA . PRO A 1 67 ? 24.617 -7.741 -26.545 1.00 89.94 67 PRO A CA 1
ATOM 520 C C . PRO A 1 67 ? 23.253 -7.313 -25.993 1.00 89.94 67 PRO A C 1
ATOM 522 O O . PRO A 1 67 ? 22.315 -8.109 -25.915 1.00 89.94 67 PRO A O 1
ATOM 525 N N . VAL A 1 68 ? 23.113 -6.034 -25.651 1.00 90.25 68 VAL A N 1
ATOM 526 C CA . VAL A 1 68 ? 21.853 -5.491 -25.121 1.00 90.25 68 VAL A CA 1
ATOM 527 C C . VAL A 1 68 ? 20.708 -5.636 -26.129 1.00 90.25 68 VAL A C 1
ATOM 529 O O . VAL A 1 68 ? 19.559 -5.825 -25.741 1.00 90.25 68 VAL A O 1
ATOM 532 N N . GLU A 1 69 ? 21.010 -5.609 -27.429 1.00 92.75 69 GLU A N 1
ATOM 533 C CA . GLU A 1 69 ? 20.035 -5.784 -28.500 1.00 92.75 69 GLU A CA 1
ATOM 534 C C . GLU A 1 69 ? 19.366 -7.166 -28.461 1.00 92.75 69 GLU A C 1
ATOM 536 O O . GLU A 1 69 ? 18.175 -7.271 -28.757 1.00 92.75 69 GLU A O 1
ATOM 541 N N . GLU A 1 70 ? 20.088 -8.210 -28.039 1.00 93.56 70 GLU A N 1
ATOM 542 C CA . GLU A 1 70 ? 19.516 -9.547 -27.831 1.00 93.56 70 GLU A CA 1
ATOM 543 C C . GLU A 1 70 ? 18.552 -9.548 -26.636 1.00 93.56 70 GLU A C 1
ATOM 545 O O . GLU A 1 70 ? 17.466 -10.122 -26.714 1.00 93.56 70 GLU A O 1
ATOM 550 N N . ILE A 1 71 ? 18.882 -8.807 -25.572 1.00 93.44 71 ILE A N 1
ATOM 551 C CA . ILE A 1 71 ? 18.011 -8.642 -24.399 1.00 93.44 71 ILE A CA 1
ATOM 552 C C . ILE A 1 71 ? 16.717 -7.909 -24.784 1.00 93.44 71 ILE A C 1
ATOM 554 O O . ILE A 1 71 ? 15.628 -8.344 -24.409 1.00 93.44 71 ILE A O 1
ATOM 558 N N . PHE A 1 72 ? 16.803 -6.823 -25.562 1.00 94.12 72 PHE A N 1
ATOM 559 C CA . PHE A 1 72 ? 15.617 -6.125 -26.078 1.00 94.12 72 PHE A CA 1
ATOM 560 C C . PHE A 1 72 ? 14.758 -7.037 -26.965 1.00 94.12 72 PHE A C 1
ATOM 562 O O . PHE A 1 72 ? 13.533 -7.057 -26.820 1.00 94.12 72 PHE A O 1
ATOM 569 N N . ALA A 1 73 ? 15.385 -7.832 -27.837 1.00 95.00 73 ALA A N 1
ATOM 570 C CA . ALA A 1 73 ? 14.672 -8.793 -28.673 1.00 95.00 73 ALA A CA 1
ATOM 571 C C . ALA A 1 73 ? 13.931 -9.848 -27.832 1.00 95.00 73 ALA A C 1
ATOM 573 O O . ALA A 1 73 ? 12.789 -10.194 -28.144 1.00 95.00 73 ALA A O 1
ATOM 574 N N . ASP A 1 74 ? 14.530 -10.320 -26.738 1.00 95.25 74 ASP A N 1
ATOM 575 C CA . ASP A 1 74 ? 13.899 -11.265 -25.816 1.00 95.25 74 ASP A CA 1
ATOM 576 C C . ASP A 1 74 ? 12.776 -10.640 -24.987 1.00 95.25 74 ASP A C 1
ATOM 578 O O . ASP A 1 74 ? 11.750 -11.289 -24.755 1.00 95.25 74 ASP A O 1
ATOM 582 N N . ILE A 1 75 ? 12.902 -9.366 -24.602 1.00 95.88 75 ILE A N 1
ATOM 583 C CA . ILE A 1 75 ? 11.802 -8.617 -23.985 1.00 95.88 75 ILE A CA 1
ATOM 584 C C . ILE A 1 75 ? 10.587 -8.625 -24.920 1.00 95.88 75 ILE A C 1
ATOM 586 O O . ILE A 1 75 ? 9.497 -9.013 -24.493 1.00 95.88 75 ILE A O 1
ATOM 590 N N . ASP A 1 76 ? 10.759 -8.277 -26.194 1.00 95.19 76 ASP A N 1
ATOM 591 C CA . ASP A 1 76 ? 9.653 -8.223 -27.156 1.00 95.19 76 ASP A CA 1
ATOM 592 C C . ASP A 1 76 ? 9.096 -9.604 -27.520 1.00 95.19 76 ASP A C 1
ATOM 594 O O . ASP A 1 76 ? 7.882 -9.769 -27.681 1.00 95.19 76 ASP A O 1
ATOM 598 N N . ARG A 1 77 ? 9.969 -10.607 -27.646 1.00 95.69 77 ARG A N 1
ATOM 599 C CA . ARG A 1 77 ? 9.611 -11.963 -28.082 1.00 95.69 77 ARG A CA 1
ATOM 600 C C . ARG A 1 77 ? 9.000 -12.807 -26.967 1.00 95.69 77 ARG A C 1
ATOM 602 O O . ARG A 1 77 ? 8.068 -13.564 -27.232 1.00 95.69 77 ARG A O 1
ATOM 609 N N . VAL A 1 78 ? 9.531 -12.714 -25.749 1.00 95.56 78 VAL A N 1
ATOM 610 C CA . VAL A 1 78 ? 9.226 -13.639 -24.645 1.00 95.56 78 VAL A CA 1
ATOM 611 C C . VAL A 1 78 ? 8.445 -12.954 -23.530 1.00 95.56 78 VAL A C 1
ATOM 613 O O . VAL A 1 78 ? 7.445 -13.501 -23.059 1.00 95.56 78 VAL A O 1
ATOM 616 N N . ILE A 1 79 ? 8.872 -11.759 -23.112 1.00 95.75 79 ILE A N 1
ATOM 617 C CA . ILE A 1 79 ? 8.310 -11.095 -21.929 1.00 95.75 79 ILE A CA 1
ATOM 618 C C . ILE A 1 79 ? 7.005 -10.379 -22.264 1.00 95.75 79 ILE A C 1
ATOM 620 O O . ILE A 1 79 ? 5.972 -10.691 -21.674 1.00 95.75 79 ILE A O 1
ATOM 624 N N . VAL A 1 80 ? 7.014 -9.459 -23.232 1.00 95.19 80 VAL A N 1
ATOM 625 C CA . VAL A 1 80 ? 5.856 -8.629 -23.599 1.00 95.19 80 VAL A CA 1
ATOM 626 C C . VAL A 1 80 ? 4.601 -9.461 -23.911 1.00 95.19 80 VAL A C 1
ATOM 628 O O . VAL A 1 80 ? 3.540 -9.108 -23.394 1.00 95.19 80 VAL A O 1
ATOM 631 N N . PRO A 1 81 ? 4.660 -10.587 -24.655 1.00 93.69 81 PRO A N 1
ATOM 632 C CA . PRO A 1 81 ? 3.482 -11.423 -24.903 1.00 93.69 81 PRO A CA 1
ATOM 633 C C . PRO A 1 81 ? 2.935 -12.129 -23.654 1.00 93.69 81 PRO A C 1
ATOM 635 O O . PRO A 1 81 ? 1.791 -12.583 -23.665 1.00 93.69 81 PRO A O 1
ATOM 638 N N . GLY A 1 82 ? 3.747 -12.256 -22.599 1.00 94.44 82 GLY A N 1
ATOM 639 C CA . GLY A 1 82 ? 3.385 -12.842 -21.308 1.00 94.44 82 GLY A CA 1
ATOM 640 C C . GLY A 1 82 ? 2.915 -11.827 -20.259 1.00 94.44 82 GLY A C 1
ATOM 641 O O . GLY A 1 82 ? 2.543 -12.231 -19.157 1.00 94.44 82 GLY A O 1
ATOM 642 N N . VAL A 1 83 ? 2.921 -10.528 -20.569 1.00 93.69 83 VAL A N 1
ATOM 643 C CA . VAL A 1 83 ? 2.519 -9.456 -19.648 1.00 93.69 83 VAL A CA 1
ATOM 644 C C . VAL A 1 83 ? 1.009 -9.223 -19.712 1.00 93.69 83 VAL A C 1
ATOM 646 O O . VAL A 1 83 ? 0.415 -9.137 -20.782 1.00 93.69 83 VAL A O 1
ATOM 649 N N . VAL A 1 84 ? 0.375 -9.054 -18.548 1.00 93.81 84 VAL A N 1
ATOM 650 C CA . VAL A 1 84 ? -0.955 -8.430 -18.470 1.00 93.81 84 VAL A CA 1
ATOM 651 C C . VAL A 1 84 ? -0.772 -6.926 -18.663 1.00 93.81 84 VAL A C 1
ATOM 653 O O . VAL A 1 84 ? -0.094 -6.275 -17.869 1.00 93.81 84 VAL A O 1
ATOM 656 N N . HIS A 1 85 ? -1.366 -6.350 -19.702 1.00 92.81 85 HIS A N 1
ATOM 657 C CA . HIS A 1 85 ? -1.216 -4.931 -20.015 1.00 92.81 85 HIS A CA 1
ATOM 658 C C . HIS A 1 85 ? -2.169 -4.076 -19.167 1.00 92.81 85 HIS A C 1
ATOM 660 O O . HIS A 1 85 ? -3.228 -3.654 -19.622 1.00 92.81 85 HIS A O 1
ATOM 666 N N . TRP A 1 86 ? -1.770 -3.784 -17.927 1.00 90.44 86 TRP A N 1
ATOM 667 C CA . TRP A 1 86 ? -2.535 -2.957 -16.977 1.00 90.44 86 TRP A CA 1
ATOM 668 C C . TRP A 1 86 ? -2.857 -1.544 -17.486 1.00 90.44 86 TRP A C 1
ATOM 670 O O . TRP A 1 86 ? -3.867 -0.971 -17.093 1.00 90.44 86 TRP A O 1
ATOM 680 N N . ALA A 1 87 ? -2.007 -0.987 -18.355 1.00 88.69 87 ALA A N 1
ATOM 681 C CA . ALA A 1 87 ? -2.203 0.329 -18.967 1.00 88.69 87 ALA A CA 1
ATOM 682 C C . ALA A 1 87 ? -3.004 0.279 -20.284 1.00 88.69 87 ALA A C 1
ATOM 684 O O . ALA A 1 87 ? -3.160 1.305 -20.944 1.00 88.69 87 ALA A O 1
ATOM 685 N N . HIS A 1 88 ? -3.492 -0.897 -20.695 1.00 92.19 88 HIS A N 1
ATOM 686 C CA . HIS A 1 88 ? -4.332 -1.020 -21.881 1.00 92.19 88 HIS A CA 1
ATOM 687 C C . HIS A 1 88 ? -5.644 -0.234 -21.676 1.00 92.19 88 HIS A C 1
ATOM 689 O O . HIS A 1 88 ? -6.278 -0.392 -20.632 1.00 92.19 88 HIS A O 1
ATOM 695 N N . PRO A 1 89 ? -6.123 0.557 -22.659 1.00 90.19 89 PRO A N 1
ATOM 696 C CA . PRO A 1 89 ? -7.303 1.424 -22.500 1.00 90.19 89 PRO A CA 1
ATOM 697 C C . PRO A 1 89 ? -8.606 0.672 -22.179 1.00 90.19 89 PRO A C 1
ATOM 699 O O . PRO A 1 89 ? -9.553 1.248 -21.655 1.00 90.19 89 PRO A O 1
ATOM 702 N N . GLN A 1 90 ? -8.658 -0.621 -22.497 1.00 91.94 90 GLN A N 1
ATOM 703 C CA . GLN A 1 90 ? -9.779 -1.519 -22.188 1.00 91.94 90 GLN A CA 1
ATOM 704 C C . GLN A 1 90 ? -9.537 -2.440 -20.973 1.00 91.94 90 GLN A C 1
ATOM 706 O O . GLN A 1 90 ? -10.316 -3.366 -20.751 1.00 91.94 90 GLN A O 1
ATOM 711 N N . PHE A 1 91 ? -8.467 -2.241 -20.194 1.00 91.00 91 PHE A N 1
ATOM 712 C CA . PHE A 1 91 ? -8.251 -2.994 -18.955 1.00 91.00 91 PHE A CA 1
ATOM 713 C C . PHE A 1 91 ? -9.212 -2.492 -17.867 1.00 91.00 91 PHE A C 1
ATOM 715 O O . PHE A 1 91 ? -9.039 -1.403 -17.328 1.00 91.00 91 PHE A O 1
ATOM 722 N N . MET A 1 92 ? -10.231 -3.295 -17.552 1.00 90.06 92 MET A N 1
ATOM 723 C CA . MET A 1 92 ? -11.301 -2.955 -16.597 1.00 90.06 92 MET A CA 1
ATOM 724 C C . MET A 1 92 ? -11.283 -3.838 -15.337 1.00 90.06 92 MET A C 1
ATOM 726 O O . MET A 1 92 ? -12.255 -3.874 -14.587 1.00 90.06 92 MET A O 1
ATOM 730 N N . SER A 1 93 ? -10.202 -4.591 -15.120 1.00 88.56 93 SER A N 1
ATOM 731 C CA . SER A 1 93 ? -10.053 -5.466 -13.954 1.00 88.56 93 SER A CA 1
ATOM 732 C C . SER A 1 93 ? -9.416 -4.722 -12.782 1.00 88.56 93 SER A C 1
ATOM 734 O O . SER A 1 93 ? -8.537 -3.885 -12.975 1.00 88.56 93 SER A O 1
ATOM 736 N N . TYR A 1 94 ? -9.787 -5.098 -11.555 1.00 88.06 94 TYR A N 1
ATOM 737 C CA . TYR A 1 94 ? -9.225 -4.539 -10.319 1.00 88.06 94 TYR A CA 1
ATOM 738 C C . TYR A 1 94 ? -9.291 -2.998 -10.291 1.00 88.06 94 TYR A C 1
ATOM 740 O O . TYR A 1 94 ? -10.280 -2.403 -10.709 1.00 88.06 94 TYR A O 1
ATOM 748 N N . PHE A 1 95 ? -8.239 -2.352 -9.787 1.00 83.12 95 PHE A N 1
ATOM 749 C CA . PHE A 1 95 ? -8.055 -0.911 -9.861 1.00 83.12 95 PHE A CA 1
ATOM 750 C C . PHE A 1 95 ? -6.914 -0.613 -10.825 1.00 83.12 95 PHE A C 1
ATOM 752 O O . PHE A 1 95 ? -5.800 -1.106 -10.631 1.00 83.12 95 PHE A O 1
ATOM 759 N N . GLY A 1 96 ? -7.199 0.179 -11.859 1.00 67.50 96 GLY A N 1
ATOM 760 C CA . GLY A 1 96 ? -6.223 0.532 -12.884 1.00 67.50 96 GLY A CA 1
ATOM 761 C C . GLY A 1 96 ? -4.952 1.136 -12.283 1.00 67.50 96 GLY A C 1
ATOM 762 O O . GLY A 1 96 ? -5.008 1.986 -11.391 1.00 67.50 96 GLY A O 1
ATOM 763 N N . CYS A 1 97 ? -3.797 0.692 -12.780 1.00 62.91 97 CYS A N 1
ATOM 764 C CA . CYS A 1 97 ? -2.512 1.288 -12.446 1.00 62.91 97 CYS A CA 1
ATOM 765 C C . CYS A 1 97 ? -2.271 2.469 -13.387 1.00 62.91 97 CYS A C 1
ATOM 767 O O . CYS A 1 97 ? -2.028 2.294 -14.581 1.00 62.91 97 CYS A O 1
ATOM 769 N N . THR A 1 98 ? -2.375 3.685 -12.864 1.00 61.62 98 THR A N 1
ATOM 770 C CA . THR A 1 98 ? -2.115 4.896 -13.637 1.00 61.62 98 THR A CA 1
ATOM 771 C C . THR A 1 98 ? -0.628 5.236 -13.533 1.00 61.62 98 THR A C 1
ATOM 773 O O . THR A 1 98 ? -0.186 5.785 -12.525 1.00 61.62 98 THR A O 1
ATOM 776 N N . THR A 1 99 ? 0.166 4.917 -14.550 1.00 71.75 99 THR A N 1
ATOM 777 C CA . THR A 1 99 ? 1.536 5.441 -14.672 1.00 71.75 99 THR A CA 1
ATOM 778 C C . THR A 1 99 ? 1.524 6.658 -15.598 1.00 71.75 99 THR A C 1
ATOM 780 O O . THR A 1 99 ? 0.997 6.597 -16.711 1.00 71.75 99 THR A O 1
ATOM 783 N N . THR A 1 100 ? 2.111 7.779 -15.167 1.00 83.19 100 THR A N 1
ATOM 784 C CA . THR A 1 100 ? 2.285 8.976 -16.011 1.00 83.19 100 THR A CA 1
ATOM 785 C C . THR A 1 100 ? 3.651 8.990 -16.686 1.00 83.19 100 THR A C 1
ATOM 787 O O . THR A 1 100 ? 4.600 8.374 -16.207 1.00 83.19 100 THR A O 1
ATOM 790 N N . ASN A 1 101 ? 3.783 9.759 -17.774 1.00 86.81 101 ASN A N 1
ATOM 791 C CA . ASN A 1 101 ? 5.088 10.030 -18.393 1.00 86.81 101 ASN A CA 1
ATOM 792 C C . ASN A 1 101 ? 6.059 10.651 -17.376 1.00 86.81 101 ASN A C 1
ATOM 794 O O . ASN A 1 101 ? 7.216 10.256 -17.316 1.00 86.81 101 ASN A O 1
ATOM 798 N N . ALA A 1 102 ? 5.567 11.575 -16.542 1.00 88.00 102 ALA A N 1
ATOM 799 C CA . ALA A 1 102 ? 6.356 12.185 -15.477 1.00 88.00 102 ALA A CA 1
ATOM 800 C C . ALA A 1 102 ? 6.849 11.146 -14.455 1.00 88.00 102 ALA A C 1
ATOM 802 O O . ALA A 1 102 ? 8.011 11.193 -14.069 1.00 88.00 102 ALA A O 1
ATOM 803 N N . GLY A 1 103 ? 6.002 10.182 -14.073 1.00 85.81 103 GLY A N 1
ATOM 804 C CA . GLY A 1 103 ? 6.386 9.080 -13.191 1.00 85.81 103 GLY A CA 1
ATOM 805 C C . GLY A 1 103 ? 7.506 8.217 -13.775 1.00 85.81 103 GLY A C 1
ATOM 806 O O . GLY A 1 103 ? 8.479 7.954 -13.086 1.00 85.81 103 GLY A O 1
ATOM 807 N N . ILE A 1 104 ? 7.429 7.850 -15.060 1.00 87.94 104 ILE A N 1
ATOM 808 C CA . ILE A 1 104 ? 8.491 7.068 -15.729 1.00 87.94 104 ILE A CA 1
ATOM 809 C C . ILE A 1 104 ? 9.820 7.834 -15.738 1.00 87.94 104 ILE A C 1
ATOM 811 O O . ILE A 1 104 ? 10.869 7.267 -15.440 1.00 87.94 104 ILE A O 1
ATOM 815 N N . LEU A 1 105 ? 9.783 9.134 -16.044 1.00 91.12 105 LEU A N 1
ATOM 816 C CA . LEU A 1 105 ? 10.980 9.976 -16.006 1.00 91.12 105 LEU A CA 1
ATOM 817 C C . LEU A 1 105 ? 11.556 10.077 -14.586 1.00 91.12 105 LEU A C 1
ATOM 819 O O . LEU A 1 105 ? 12.772 10.033 -14.418 1.00 91.12 105 LEU A O 1
ATOM 823 N N . ALA A 1 106 ? 10.700 10.177 -13.567 1.00 90.19 106 ALA A N 1
ATOM 824 C CA . ALA A 1 106 ? 11.123 10.204 -12.170 1.00 90.19 106 ALA A CA 1
ATOM 825 C C . ALA A 1 106 ? 11.778 8.883 -11.728 1.00 90.19 106 ALA A C 1
ATOM 827 O O . ALA A 1 106 ? 12.776 8.924 -11.009 1.00 90.19 106 ALA A O 1
ATOM 828 N N . GLU A 1 107 ? 11.284 7.731 -12.192 1.00 87.62 107 GLU A N 1
ATOM 829 C CA . GLU A 1 107 ? 11.918 6.423 -11.948 1.00 87.62 107 GLU A CA 1
ATOM 830 C C . GLU A 1 107 ? 13.313 6.356 -12.585 1.00 87.62 107 GLU A C 1
ATOM 832 O O . GLU A 1 107 ? 14.282 5.960 -11.938 1.00 87.62 107 GLU A O 1
ATOM 837 N N . MET A 1 108 ? 13.455 6.842 -13.822 1.00 91.25 108 MET A N 1
ATOM 838 C CA . MET A 1 108 ? 14.753 6.915 -14.499 1.00 91.25 108 MET A CA 1
ATOM 839 C C . MET A 1 108 ? 15.744 7.824 -13.753 1.00 91.25 108 MET A C 1
ATOM 841 O O . MET A 1 108 ? 16.906 7.462 -13.567 1.00 91.25 108 MET A O 1
ATOM 845 N N . MET A 1 109 ? 15.292 8.993 -13.286 1.00 92.12 109 MET A N 1
ATOM 846 C CA . MET A 1 109 ? 16.117 9.897 -12.476 1.00 92.12 109 MET A CA 1
ATOM 847 C C . MET A 1 109 ? 16.502 9.265 -11.136 1.00 92.12 109 MET A C 1
ATOM 849 O O . MET A 1 109 ? 17.650 9.382 -10.713 1.00 92.12 109 MET A O 1
ATOM 853 N N . THR A 1 110 ? 15.567 8.571 -10.484 1.00 89.88 110 THR A N 1
ATOM 854 C CA . THR A 1 110 ? 15.820 7.864 -9.222 1.00 89.88 110 THR A CA 1
ATOM 855 C C . THR A 1 110 ? 16.873 6.776 -9.409 1.00 89.88 110 THR A C 1
ATOM 857 O O . THR A 1 110 ? 17.805 6.702 -8.609 1.00 89.88 110 THR A O 1
ATOM 860 N N . GLY A 1 111 ? 16.797 6.002 -10.497 1.00 91.25 111 GLY A N 1
ATOM 861 C CA . GLY A 1 111 ? 17.811 5.007 -10.850 1.00 91.25 111 GLY A CA 1
ATOM 862 C C . GLY A 1 111 ? 19.198 5.618 -11.066 1.00 91.25 111 GLY A C 1
ATOM 863 O O . GLY A 1 111 ? 20.181 5.102 -10.543 1.00 91.25 111 GLY A O 1
ATOM 864 N N . ALA A 1 112 ? 19.281 6.756 -11.763 1.00 92.94 112 ALA A N 1
ATOM 865 C CA . ALA A 1 112 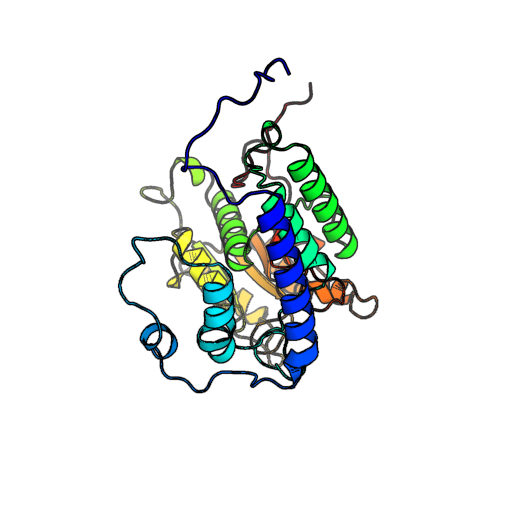? 20.551 7.448 -11.999 1.00 92.94 112 ALA A CA 1
ATOM 866 C C . ALA A 1 112 ? 21.166 8.038 -10.717 1.00 92.94 112 ALA A C 1
ATOM 868 O O . ALA A 1 112 ? 22.385 8.039 -10.553 1.00 92.94 112 ALA A O 1
ATOM 869 N N . LEU A 1 113 ? 20.332 8.554 -9.809 1.00 93.50 113 LEU A N 1
ATOM 870 C CA . LEU A 1 113 ? 20.785 9.101 -8.529 1.00 93.50 113 LEU A CA 1
ATOM 871 C C . LEU A 1 113 ? 21.128 8.001 -7.512 1.00 93.50 113 LEU A C 1
ATOM 873 O O . LEU A 1 113 ? 21.941 8.250 -6.623 1.00 93.50 113 LEU A O 1
ATOM 877 N N . ASN A 1 114 ? 20.502 6.822 -7.631 1.00 92.00 114 ASN A N 1
ATOM 878 C CA . ASN A 1 114 ? 20.686 5.639 -6.784 1.00 92.00 114 ASN A CA 1
ATOM 879 C C . ASN A 1 114 ? 20.782 5.980 -5.283 1.00 92.00 114 ASN A C 1
ATOM 881 O O . ASN A 1 114 ? 21.710 5.590 -4.569 1.00 92.00 114 ASN A O 1
ATOM 885 N N . VAL A 1 115 ? 19.845 6.810 -4.821 1.00 88.31 115 VAL A N 1
ATOM 886 C CA . VAL A 1 115 ? 19.882 7.398 -3.481 1.00 88.31 115 VAL A CA 1
ATOM 887 C C . VAL A 1 115 ? 19.492 6.372 -2.425 1.00 88.31 115 VAL A C 1
ATOM 889 O O . VAL A 1 115 ? 18.453 5.728 -2.515 1.00 88.31 115 VAL A O 1
ATOM 892 N N . ASN A 1 116 ? 20.270 6.327 -1.342 1.00 87.62 116 ASN A N 1
ATOM 893 C CA . ASN A 1 116 ? 19.896 5.644 -0.111 1.00 87.62 116 ASN A CA 1
ATOM 894 C C . ASN A 1 116 ? 19.552 6.669 0.993 1.00 87.62 116 ASN A C 1
ATOM 896 O O . ASN A 1 116 ? 20.428 7.324 1.566 1.00 87.62 116 ASN A O 1
ATOM 900 N N . ALA A 1 117 ? 18.262 6.790 1.314 1.00 87.12 117 ALA A N 1
ATOM 901 C CA . ALA A 1 117 ? 17.729 7.745 2.290 1.00 87.12 117 ALA A CA 1
ATOM 902 C C . ALA A 1 117 ? 17.476 7.139 3.693 1.00 87.12 117 ALA A C 1
ATOM 904 O O . ALA A 1 117 ? 16.520 7.514 4.365 1.00 87.12 117 ALA A O 1
ATOM 905 N N . MET A 1 118 ? 18.325 6.213 4.165 1.00 85.25 118 MET A N 1
ATOM 906 C CA . MET A 1 118 ? 18.202 5.599 5.506 1.00 85.25 118 MET A CA 1
ATOM 907 C C . MET A 1 118 ? 18.161 6.612 6.662 1.00 85.25 118 MET A C 1
ATOM 909 O O . MET A 1 118 ? 17.496 6.394 7.675 1.00 85.25 118 MET A O 1
ATOM 913 N N . THR A 1 119 ? 18.901 7.714 6.548 1.00 87.00 119 THR A N 1
ATOM 914 C CA . THR A 1 119 ? 18.845 8.824 7.507 1.00 87.00 119 THR A CA 1
ATOM 915 C C . THR A 1 119 ? 18.897 10.142 6.753 1.00 87.00 119 THR A C 1
ATOM 917 O O . THR A 1 119 ? 19.439 10.198 5.651 1.00 87.00 119 THR A O 1
ATOM 920 N N . TRP A 1 120 ? 18.452 11.234 7.380 1.00 90.75 120 TRP A N 1
ATOM 921 C CA . TRP A 1 120 ? 18.586 12.566 6.776 1.00 90.75 120 TRP A CA 1
ATOM 922 C C . TRP A 1 120 ? 20.028 12.851 6.319 1.00 90.75 120 TRP A C 1
ATOM 924 O O . TRP A 1 120 ? 20.251 13.417 5.258 1.00 90.75 120 TRP A O 1
ATOM 934 N N . ARG A 1 121 ? 21.037 12.376 7.066 1.00 91.31 121 ARG A N 1
ATOM 935 C CA . ARG A 1 121 ? 22.453 12.581 6.725 1.00 91.31 121 ARG A CA 1
ATOM 936 C C . ARG A 1 121 ? 22.899 11.829 5.464 1.00 91.31 121 ARG A C 1
ATOM 938 O O . ARG A 1 121 ? 23.868 12.260 4.845 1.00 91.31 121 ARG A O 1
ATOM 945 N N . THR A 1 122 ? 22.253 10.720 5.099 1.00 91.50 122 THR A N 1
ATOM 946 C CA . THR A 1 122 ? 22.621 9.952 3.896 1.00 91.50 122 THR A CA 1
ATOM 947 C C . THR A 1 122 ? 22.007 10.539 2.628 1.00 91.50 122 THR A C 1
ATOM 949 O O . THR A 1 122 ? 22.602 10.389 1.566 1.00 91.50 122 THR A O 1
ATOM 952 N N . SER A 1 123 ? 20.881 11.260 2.724 1.00 92.38 123 SER A N 1
ATOM 953 C CA . SER A 1 123 ? 20.349 12.066 1.617 1.00 92.38 123 SER A CA 1
ATOM 954 C C . SER A 1 123 ? 19.372 13.156 2.089 1.00 92.38 123 SER A C 1
ATOM 956 O O . SER A 1 123 ? 18.160 12.923 2.129 1.00 92.38 123 SER A O 1
ATOM 958 N N . PRO A 1 124 ? 19.867 14.370 2.403 1.00 94.25 124 PRO A N 1
ATOM 959 C CA . PRO A 1 124 ? 19.018 15.470 2.864 1.00 94.25 124 PRO A C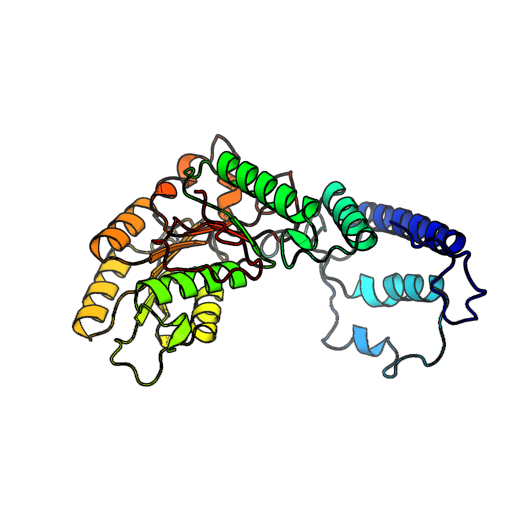A 1
ATOM 960 C C . PRO A 1 124 ? 17.922 15.834 1.862 1.00 94.25 124 PRO A C 1
ATOM 962 O O . PRO A 1 124 ? 16.759 15.962 2.229 1.00 94.25 124 PRO A O 1
ATOM 965 N N . ALA A 1 125 ? 18.285 15.928 0.577 1.00 93.94 125 ALA A N 1
ATOM 966 C CA . ALA A 1 125 ? 17.363 16.318 -0.483 1.00 93.94 125 ALA A CA 1
ATOM 967 C C . ALA A 1 125 ? 16.199 15.329 -0.635 1.00 93.94 125 ALA A C 1
ATOM 969 O O . ALA A 1 125 ? 15.063 15.760 -0.808 1.00 93.94 125 ALA A O 1
ATOM 970 N N . ALA A 1 126 ? 16.458 14.019 -0.536 1.00 89.88 126 ALA A N 1
ATOM 971 C CA . ALA A 1 126 ? 15.401 13.015 -0.623 1.00 89.88 126 ALA A CA 1
ATOM 972 C C . ALA A 1 126 ? 14.463 13.076 0.590 1.00 89.88 126 ALA A C 1
ATOM 974 O O . ALA A 1 126 ? 13.249 13.115 0.415 1.00 89.88 126 ALA A O 1
ATOM 975 N N . THR A 1 127 ? 15.012 13.159 1.808 1.00 88.56 127 THR A N 1
ATOM 976 C CA . THR A 1 127 ? 14.203 13.251 3.035 1.00 88.56 127 THR A CA 1
ATOM 977 C C . THR A 1 127 ? 13.356 14.528 3.082 1.00 88.56 127 THR A C 1
ATOM 979 O O . THR A 1 127 ? 12.179 14.482 3.447 1.00 88.56 127 THR A O 1
ATOM 982 N N . GLU A 1 128 ? 13.922 15.676 2.710 1.00 93.88 128 GLU A N 1
ATOM 983 C CA . GLU A 1 128 ? 13.199 16.954 2.717 1.00 93.88 128 GLU A CA 1
ATOM 984 C C . GLU A 1 128 ? 12.136 17.022 1.616 1.00 93.88 128 GLU A C 1
ATOM 986 O O . GLU A 1 128 ? 11.022 17.483 1.874 1.00 93.88 128 GLU A O 1
ATOM 991 N N . LEU A 1 129 ? 12.436 16.510 0.415 1.00 92.69 129 LEU A N 1
ATOM 992 C CA . LEU A 1 129 ? 11.463 16.441 -0.675 1.00 92.69 129 LEU A CA 1
ATOM 993 C C . LEU A 1 129 ? 10.298 15.506 -0.336 1.00 92.69 129 LEU A C 1
ATOM 995 O O . LEU A 1 129 ? 9.148 15.872 -0.575 1.00 92.69 129 LEU A O 1
ATOM 999 N N . GLU A 1 130 ? 10.570 14.338 0.252 1.00 87.94 130 GLU A N 1
ATOM 1000 C CA . GLU A 1 130 ? 9.523 13.430 0.730 1.00 87.94 130 GLU A CA 1
ATOM 1001 C C . GLU A 1 130 ? 8.623 14.134 1.753 1.00 87.94 130 GLU A C 1
ATOM 1003 O O . GLU A 1 130 ? 7.403 14.149 1.594 1.00 87.94 130 GLU A O 1
ATOM 1008 N N . THR A 1 131 ? 9.219 14.802 2.746 1.00 88.06 131 THR A N 1
ATOM 1009 C CA . THR A 1 131 ? 8.472 15.550 3.771 1.00 88.06 131 THR A CA 1
ATOM 1010 C C . THR A 1 131 ? 7.560 16.611 3.145 1.00 88.06 131 THR A C 1
ATOM 1012 O O . THR A 1 131 ? 6.387 16.715 3.509 1.00 88.06 131 THR A O 1
ATOM 1015 N N . LEU A 1 132 ? 8.071 17.374 2.175 1.00 92.56 132 LEU A N 1
ATOM 1016 C CA . LEU A 1 132 ? 7.311 18.414 1.480 1.00 92.56 132 LEU A CA 1
ATOM 1017 C C . LEU A 1 132 ? 6.144 17.838 0.664 1.00 92.56 132 LEU A C 1
ATOM 1019 O O . LEU A 1 132 ? 5.024 18.341 0.746 1.00 92.56 132 LEU A O 1
ATOM 1023 N N . VAL A 1 133 ? 6.388 16.784 -0.119 1.00 90.31 133 VAL A N 1
ATOM 1024 C CA . VAL A 1 133 ? 5.359 16.157 -0.965 1.00 90.31 133 VAL A CA 1
ATOM 1025 C C . VAL A 1 133 ? 4.268 15.504 -0.116 1.00 90.31 133 VAL A C 1
ATOM 1027 O O . VAL A 1 133 ? 3.087 15.588 -0.458 1.00 90.31 133 VAL A O 1
ATOM 1030 N N . LEU A 1 134 ? 4.631 14.897 1.014 1.00 87.62 134 LEU A N 1
ATOM 1031 C CA . LEU A 1 134 ? 3.669 14.353 1.970 1.00 87.62 134 LEU A CA 1
ATOM 1032 C C . LEU A 1 134 ? 2.800 15.448 2.594 1.00 87.62 134 LEU A C 1
ATOM 1034 O O . LEU A 1 134 ? 1.593 15.247 2.738 1.00 87.62 134 LEU A O 1
ATOM 1038 N N . ASP A 1 135 ? 3.367 16.616 2.906 1.00 88.62 135 ASP A N 1
ATOM 1039 C CA . ASP A 1 135 ? 2.580 17.756 3.381 1.00 88.62 135 ASP A CA 1
ATOM 1040 C C . ASP A 1 135 ? 1.637 18.298 2.292 1.00 88.62 135 ASP A C 1
ATOM 1042 O O . ASP A 1 135 ? 0.475 18.585 2.580 1.00 88.62 135 ASP A O 1
ATOM 1046 N N . TRP A 1 136 ? 2.062 18.352 1.023 1.00 91.31 136 TRP A N 1
ATOM 1047 C CA . TRP A 1 136 ? 1.157 18.692 -0.086 1.00 91.31 136 TRP A CA 1
ATOM 1048 C C . TRP A 1 136 ? -0.012 17.712 -0.197 1.00 91.31 136 TRP A C 1
ATOM 1050 O O . TRP A 1 136 ? -1.159 18.135 -0.336 1.00 91.31 136 TRP A O 1
ATOM 1060 N N . LEU A 1 137 ? 0.258 16.407 -0.095 1.00 87.50 137 LEU A N 1
ATOM 1061 C CA . LEU A 1 137 ? -0.778 15.374 -0.136 1.00 87.50 137 LEU A CA 1
ATOM 1062 C C . LEU A 1 137 ? -1.736 15.497 1.052 1.00 87.50 137 LEU A C 1
ATOM 1064 O O . LEU A 1 137 ? -2.950 15.448 0.861 1.00 87.50 137 LEU A O 1
ATOM 1068 N N . ARG A 1 138 ? -1.216 15.739 2.258 1.00 89.06 138 ARG A N 1
ATOM 1069 C CA . ARG A 1 138 ? -2.022 16.016 3.455 1.00 89.06 138 ARG A CA 1
ATOM 1070 C C . ARG A 1 138 ? -2.955 17.211 3.241 1.00 89.06 138 ARG A C 1
ATOM 1072 O O . ARG A 1 138 ? -4.146 17.110 3.535 1.00 89.06 138 ARG A O 1
ATOM 1079 N N . GLN A 1 139 ? -2.440 18.315 2.694 1.00 89.06 139 GLN A N 1
ATOM 1080 C CA . GLN A 1 139 ? -3.237 19.505 2.378 1.00 89.06 139 GLN A CA 1
ATOM 1081 C C . GLN A 1 139 ? -4.316 19.209 1.329 1.00 89.06 139 GLN A C 1
ATOM 1083 O O . GLN A 1 139 ? -5.472 19.591 1.510 1.00 89.06 139 GLN A O 1
ATOM 1088 N N . TRP A 1 140 ? -3.972 18.503 0.249 1.00 87.62 140 TRP A N 1
ATOM 1089 C CA . TRP A 1 140 ? -4.926 18.150 -0.804 1.00 87.62 140 TRP A CA 1
ATOM 1090 C C . TRP A 1 140 ? -6.040 17.218 -0.313 1.00 87.62 140 TRP A C 1
ATOM 1092 O O . TRP A 1 140 ? -7.187 17.363 -0.731 1.00 87.62 140 TRP A O 1
ATOM 1102 N N . LEU A 1 141 ? -5.725 16.314 0.615 1.00 86.81 141 LEU A N 1
ATOM 1103 C CA . LEU A 1 141 ? -6.688 15.427 1.272 1.00 86.81 141 LEU A CA 1
ATOM 1104 C C . LEU A 1 141 ? -7.458 16.102 2.418 1.00 86.81 141 LEU A C 1
ATOM 1106 O O . LEU A 1 141 ? -8.290 15.457 3.053 1.00 86.81 141 LEU A O 1
ATOM 1110 N N . CYS A 1 142 ? -7.216 17.395 2.667 1.00 87.06 142 CYS A N 1
ATOM 1111 C CA . CYS A 1 142 ? -7.851 18.176 3.730 1.00 87.06 142 CYS A CA 1
ATOM 1112 C C . CYS A 1 142 ? -7.648 17.572 5.133 1.00 87.06 142 CYS A C 1
ATOM 1114 O O . CYS A 1 142 ? -8.540 17.645 5.980 1.00 87.06 142 CYS A O 1
ATOM 1116 N N . LEU A 1 143 ? -6.483 16.971 5.382 1.00 87.25 143 LEU A N 1
ATOM 1117 C CA . LEU A 1 143 ? -6.159 16.369 6.672 1.00 87.25 143 LEU A CA 1
ATOM 1118 C C . LEU A 1 143 ? -5.631 17.409 7.671 1.00 87.25 143 LEU A C 1
ATOM 1120 O O . LEU A 1 143 ? -4.928 18.343 7.265 1.00 87.25 143 LEU A O 1
ATOM 1124 N N . PRO A 1 144 ? -5.905 17.236 8.978 1.00 87.62 144 PRO A N 1
ATOM 1125 C CA . PRO A 1 144 ? -5.355 18.088 10.031 1.00 87.62 144 PRO A CA 1
ATOM 1126 C C . PRO A 1 144 ? -3.818 18.173 10.014 1.00 87.62 144 PRO A C 1
ATOM 1128 O O . PRO A 1 144 ? -3.138 17.291 9.489 1.00 87.62 144 PRO A O 1
ATOM 1131 N N . ASN A 1 145 ? -3.256 19.240 10.589 1.00 88.81 145 ASN A N 1
ATOM 1132 C CA . ASN A 1 145 ? -1.803 19.489 10.596 1.00 88.81 145 ASN A CA 1
ATOM 1133 C C . ASN A 1 145 ? -1.029 18.505 11.493 1.00 88.81 145 ASN A C 1
ATOM 1135 O O . ASN A 1 145 ? 0.191 18.409 11.402 1.00 88.81 145 ASN A O 1
ATOM 1139 N N . GLU A 1 146 ? -1.733 17.792 12.365 1.00 85.56 146 GLU A N 1
ATOM 1140 C CA . GLU A 1 146 ? -1.210 16.769 13.265 1.00 85.56 146 GLU A CA 1
ATOM 1141 C C . GLU A 1 146 ? -0.780 15.501 12.516 1.00 85.56 146 GLU A C 1
ATOM 1143 O O . GLU A 1 146 ? 0.028 14.731 13.034 1.00 85.56 146 GLU A O 1
ATOM 1148 N N . PHE A 1 147 ? -1.297 15.285 11.302 1.00 83.56 147 PHE A N 1
ATOM 1149 C CA . PHE A 1 147 ? -0.938 14.152 10.460 1.00 83.56 147 PHE A CA 1
ATOM 1150 C C . PHE A 1 147 ? 0.429 14.380 9.802 1.00 83.56 147 PHE A C 1
ATOM 1152 O O . PHE A 1 147 ? 0.623 15.325 9.040 1.00 83.56 147 PHE A O 1
ATOM 1159 N N . GLN A 1 148 ? 1.364 13.467 10.054 1.00 84.56 148 GLN A N 1
ATOM 1160 C CA . GLN A 1 148 ? 2.667 13.390 9.383 1.00 84.56 148 GLN A CA 1
ATOM 1161 C C . GLN A 1 148 ? 2.753 12.105 8.577 1.00 84.56 148 GLN A C 1
ATOM 1163 O O . GLN A 1 148 ? 2.248 11.098 9.044 1.00 84.56 148 GLN A O 1
ATOM 1168 N N . GLY A 1 149 ? 3.389 12.117 7.408 1.00 84.31 149 GLY A N 1
ATOM 1169 C CA . GLY A 1 149 ? 3.427 10.956 6.519 1.00 84.31 149 GLY A CA 1
ATOM 1170 C C . GLY A 1 149 ? 4.763 10.216 6.494 1.00 84.31 149 GLY A C 1
ATOM 1171 O O . GLY A 1 149 ? 5.799 10.775 6.845 1.00 84.31 149 GLY A O 1
ATOM 1172 N N . VAL A 1 150 ? 4.727 8.994 5.965 1.00 86.25 150 VAL A N 1
ATOM 1173 C CA . VAL A 1 150 ? 5.878 8.266 5.403 1.00 86.25 150 VAL A CA 1
ATOM 1174 C C . VAL A 1 150 ? 5.426 7.570 4.127 1.00 86.25 150 VAL A C 1
ATOM 1176 O O . VAL A 1 150 ? 4.290 7.093 4.065 1.00 86.25 150 VAL A O 1
ATOM 1179 N N . VAL A 1 151 ? 6.297 7.510 3.120 1.00 85.56 151 VAL A N 1
ATOM 1180 C CA . VAL A 1 151 ? 6.040 6.761 1.887 1.00 85.56 151 VAL A CA 1
ATOM 1181 C C . VAL A 1 151 ? 6.308 5.270 2.104 1.00 85.56 151 VAL A C 1
ATOM 1183 O O . VAL A 1 151 ? 7.439 4.859 2.353 1.00 85.56 151 VAL A O 1
ATOM 1186 N N . TYR A 1 152 ? 5.270 4.443 1.968 1.00 84.06 152 TYR A N 1
ATOM 1187 C CA . TYR A 1 152 ? 5.404 2.985 1.883 1.00 84.06 152 TYR A CA 1
ATOM 1188 C C . TYR A 1 152 ? 5.161 2.476 0.466 1.00 84.06 152 TYR A C 1
ATOM 1190 O O . TYR A 1 152 ? 4.357 3.047 -0.269 1.00 84.06 152 TYR A O 1
ATOM 1198 N N . ASP A 1 153 ? 5.785 1.341 0.153 1.00 79.81 153 ASP A N 1
ATOM 1199 C CA . ASP A 1 153 ? 5.652 0.591 -1.098 1.00 79.81 153 ASP A CA 1
ATOM 1200 C C . ASP A 1 153 ? 4.218 0.104 -1.376 1.00 79.81 153 ASP A C 1
ATOM 1202 O O . ASP A 1 153 ? 3.774 0.028 -2.522 1.00 79.81 153 ASP A O 1
ATOM 1206 N N . THR A 1 154 ? 3.470 -0.249 -0.329 1.00 87.50 154 THR A N 1
ATOM 1207 C CA . THR A 1 154 ? 2.136 -0.835 -0.446 1.00 87.50 154 THR A CA 1
ATOM 1208 C C . THR A 1 154 ? 1.207 -0.403 0.683 1.00 87.50 154 THR A C 1
ATOM 1210 O O . THR A 1 154 ? 1.616 -0.120 1.813 1.00 87.50 154 THR A O 1
ATOM 1213 N N . ALA A 1 155 ? -0.100 -0.448 0.402 1.00 88.31 155 ALA A N 1
ATOM 1214 C CA . ALA A 1 155 ? -1.118 -0.160 1.409 1.00 88.31 155 ALA A CA 1
ATOM 1215 C C . ALA A 1 155 ? -1.128 -1.232 2.503 1.00 88.31 155 ALA A C 1
ATOM 1217 O O . ALA A 1 155 ? -1.392 -0.934 3.659 1.00 88.31 155 ALA A O 1
ATOM 1218 N N . SER A 1 156 ? -0.748 -2.469 2.159 1.00 91.12 156 SER A N 1
ATOM 1219 C CA . SER A 1 156 ? -0.648 -3.569 3.122 1.00 91.12 156 SER A CA 1
ATOM 1220 C C . SER A 1 156 ? 0.410 -3.299 4.192 1.00 91.12 156 SER A C 1
ATOM 1222 O O . SER A 1 156 ? 0.136 -3.497 5.374 1.00 91.12 156 SER A O 1
ATOM 1224 N N . ILE A 1 157 ? 1.591 -2.806 3.800 1.00 91.00 157 ILE A N 1
ATOM 1225 C CA . ILE A 1 157 ? 2.644 -2.430 4.750 1.00 91.00 157 ILE A CA 1
ATOM 1226 C C . ILE A 1 157 ? 2.218 -1.223 5.588 1.00 91.00 157 ILE A C 1
ATOM 1228 O O . ILE A 1 157 ? 2.441 -1.226 6.798 1.00 91.00 157 ILE A O 1
ATOM 1232 N N . SER A 1 158 ? 1.549 -0.236 4.989 1.00 90.31 158 SER A N 1
ATOM 1233 C CA . SER A 1 158 ? 1.008 0.911 5.728 1.00 90.31 158 SER A CA 1
ATOM 1234 C C . SER A 1 158 ? -0.023 0.484 6.789 1.00 90.31 158 SER A C 1
ATOM 1236 O O . SER A 1 158 ? 0.133 0.810 7.967 1.00 90.31 158 SER A O 1
ATOM 1238 N N . THR A 1 159 ? -1.008 -0.347 6.425 1.00 94.06 159 THR A N 1
ATOM 1239 C CA . THR A 1 159 ? -1.992 -0.909 7.368 1.00 94.06 159 THR A CA 1
ATOM 1240 C C . THR A 1 159 ? -1.323 -1.758 8.450 1.00 94.06 159 THR A C 1
ATOM 1242 O O . THR A 1 159 ? -1.684 -1.657 9.620 1.00 94.06 159 THR A O 1
ATOM 1245 N N . MET A 1 160 ? -0.309 -2.558 8.109 1.00 96.06 160 MET A N 1
ATOM 1246 C CA . MET A 1 160 ? 0.463 -3.315 9.099 1.00 96.06 160 MET A CA 1
ATOM 1247 C C . MET A 1 160 ? 1.142 -2.388 10.120 1.00 96.06 160 MET A C 1
ATOM 1249 O O . MET A 1 160 ? 1.061 -2.653 11.318 1.00 96.06 160 MET A O 1
ATOM 1253 N N . HIS A 1 161 ? 1.772 -1.294 9.678 1.00 94.62 161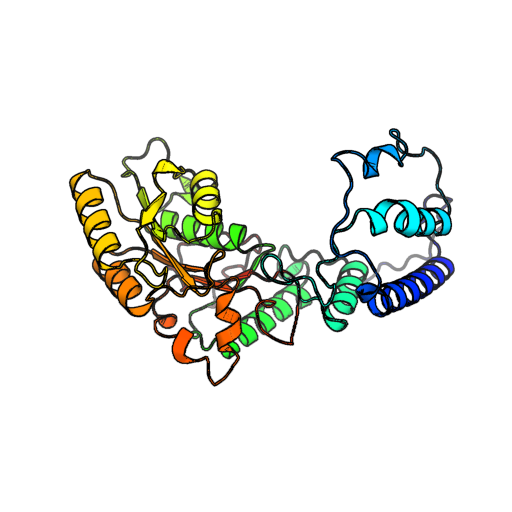 HIS A N 1
ATOM 1254 C CA . HIS A 1 161 ? 2.398 -0.316 10.577 1.00 94.62 161 HIS A CA 1
ATOM 1255 C C . HIS A 1 161 ? 1.363 0.418 11.436 1.00 94.62 161 HIS A C 1
ATOM 1257 O O . HIS A 1 161 ? 1.584 0.595 12.633 1.00 94.62 161 HIS A O 1
ATOM 1263 N N . ALA A 1 162 ? 0.207 0.777 10.870 1.00 94.12 162 ALA A N 1
ATOM 1264 C CA . ALA A 1 162 ? -0.907 1.339 11.629 1.00 94.12 162 ALA A CA 1
ATOM 1265 C C . ALA A 1 162 ? -1.366 0.392 12.752 1.00 94.12 162 ALA A C 1
ATOM 1267 O O . ALA A 1 162 ? -1.486 0.805 13.904 1.00 94.12 162 ALA A O 1
ATOM 1268 N N . LEU A 1 163 ? -1.550 -0.896 12.448 1.00 96.50 163 LEU A N 1
ATOM 1269 C CA . LEU A 1 163 ? -1.920 -1.903 13.443 1.00 96.50 163 LEU A CA 1
ATOM 1270 C C . LEU A 1 163 ? -0.797 -2.166 14.461 1.00 96.50 163 LEU A C 1
ATOM 1272 O O . LEU A 1 163 ? -1.079 -2.394 15.637 1.00 96.50 163 LEU A O 1
ATOM 1276 N N . ALA A 1 164 ? 0.472 -2.106 14.049 1.00 96.19 164 ALA A N 1
ATOM 1277 C CA . ALA A 1 164 ? 1.611 -2.223 14.959 1.00 96.19 164 ALA A CA 1
ATOM 1278 C C . ALA A 1 164 ? 1.646 -1.068 15.971 1.00 96.19 164 ALA A C 1
ATOM 1280 O O . ALA A 1 164 ? 1.893 -1.304 17.157 1.00 96.19 164 ALA A O 1
ATOM 1281 N N . THR A 1 165 ? 1.342 0.153 15.526 1.00 93.56 165 THR A N 1
ATOM 1282 C CA . THR A 1 165 ? 1.161 1.314 16.402 1.00 93.56 165 THR A CA 1
ATOM 1283 C C . THR A 1 165 ? -0.031 1.126 17.330 1.00 93.56 165 THR A C 1
ATOM 1285 O O . THR A 1 165 ? 0.115 1.288 18.541 1.00 93.56 165 THR A O 1
ATOM 1288 N N . ALA A 1 166 ? -1.188 0.719 16.797 1.00 95.88 166 ALA A N 1
ATOM 1289 C CA . ALA A 1 166 ? -2.380 0.445 17.597 1.00 95.88 166 ALA A CA 1
ATOM 1290 C C . ALA A 1 166 ? -2.089 -0.562 18.723 1.00 95.88 166 ALA A C 1
ATOM 1292 O O . ALA A 1 166 ? -2.517 -0.385 19.865 1.00 95.88 166 ALA A O 1
ATOM 1293 N N . ARG A 1 167 ? -1.291 -1.591 18.417 1.00 95.62 167 ARG A N 1
ATOM 1294 C CA . ARG A 1 167 ? -0.812 -2.582 19.383 1.00 95.62 167 ARG A CA 1
ATOM 1295 C C . ARG A 1 167 ? 0.112 -1.976 20.433 1.00 95.62 167 ARG A C 1
ATOM 1297 O O . ARG A 1 167 ? -0.052 -2.299 21.602 1.00 95.62 167 ARG A O 1
ATOM 1304 N N . GLU A 1 16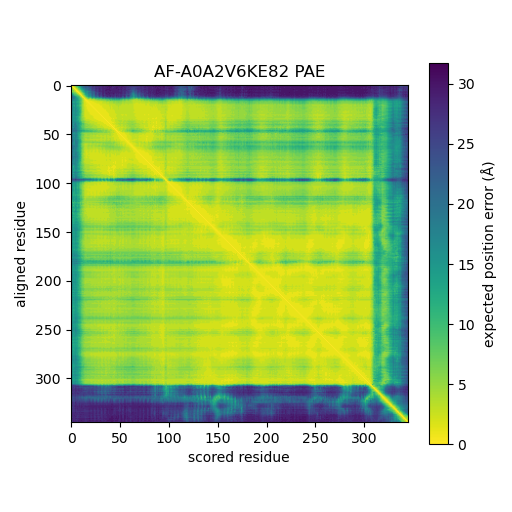8 ? 1.059 -1.114 20.064 1.00 94.94 168 GLU A N 1
ATOM 1305 C CA . GLU A 1 168 ? 1.927 -0.439 21.044 1.00 94.94 168 GLU A CA 1
ATOM 1306 C C . GLU A 1 168 ? 1.116 0.473 21.981 1.00 94.94 168 GLU A C 1
ATOM 1308 O O . GLU A 1 168 ? 1.377 0.507 23.181 1.00 94.94 168 GLU A O 1
ATOM 1313 N N . VAL A 1 169 ? 0.078 1.144 21.472 1.00 92.88 169 VAL A N 1
ATOM 1314 C CA . VAL A 1 169 ? -0.844 1.951 22.291 1.00 92.88 169 VAL A CA 1
ATOM 1315 C C . VAL A 1 169 ? -1.677 1.070 23.229 1.00 92.88 169 VAL A C 1
ATOM 1317 O O . VAL A 1 169 ? -1.838 1.385 24.411 1.00 92.88 169 VAL A O 1
ATOM 1320 N N . ALA A 1 170 ? -2.199 -0.055 22.736 1.00 94.31 170 ALA A N 1
ATOM 1321 C CA . ALA A 1 170 ? -3.017 -0.966 23.533 1.00 94.31 170 ALA A CA 1
ATOM 1322 C C . ALA A 1 170 ? -2.196 -1.782 24.552 1.00 94.31 170 ALA A C 1
ATOM 1324 O O . ALA A 1 170 ? -2.680 -2.059 25.657 1.00 94.31 170 ALA A O 1
ATOM 1325 N N . ALA A 1 171 ? -0.957 -2.129 24.206 1.00 94.25 171 ALA A N 1
ATOM 1326 C CA . ALA A 1 171 ? 0.012 -2.860 25.011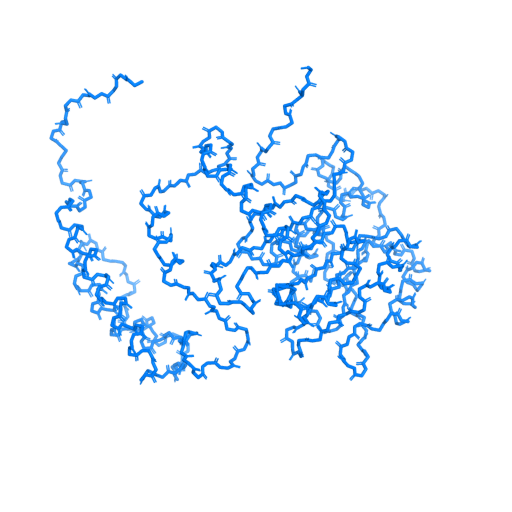 1.00 94.25 171 ALA A CA 1
ATOM 1327 C C . ALA A 1 171 ? 1.360 -2.112 25.040 1.00 94.25 171 ALA A C 1
ATOM 1329 O O . ALA A 1 171 ? 2.285 -2.477 24.307 1.00 94.25 171 ALA A O 1
ATOM 1330 N N . PRO A 1 172 ? 1.515 -1.103 25.914 1.00 92.62 172 PRO A N 1
ATOM 1331 C CA . PRO A 1 172 ? 2.752 -0.333 26.007 1.00 92.62 172 PRO A CA 1
ATOM 1332 C C . PRO A 1 172 ? 3.988 -1.207 26.233 1.00 92.62 172 PRO A C 1
ATOM 1334 O O . PRO A 1 172 ? 3.926 -2.231 26.926 1.00 92.62 172 PRO A O 1
ATOM 1337 N N . ASN A 1 173 ? 5.124 -0.776 25.685 1.00 91.56 173 ASN A N 1
ATOM 1338 C CA . ASN A 1 173 ? 6.419 -1.458 25.708 1.00 91.56 173 ASN A CA 1
ATOM 1339 C C . ASN A 1 173 ? 6.470 -2.763 24.901 1.00 91.56 173 ASN A C 1
ATOM 1341 O O . ASN A 1 173 ? 7.403 -3.546 25.087 1.00 91.56 173 ASN A O 1
ATOM 1345 N N . THR A 1 174 ? 5.515 -3.017 24.000 1.00 92.44 174 THR A N 1
ATOM 1346 C CA . THR A 1 174 ? 5.564 -4.202 23.125 1.00 92.44 174 THR A CA 1
ATOM 1347 C C . THR A 1 174 ? 6.794 -4.168 22.221 1.00 92.44 174 THR A C 1
ATOM 1349 O O . THR A 1 174 ? 7.417 -5.206 22.013 1.00 92.44 174 THR A O 1
ATOM 1352 N N . ARG A 1 175 ? 7.230 -2.987 21.770 1.00 88.12 175 ARG A N 1
ATOM 1353 C CA . ARG A 1 175 ? 8.483 -2.822 21.013 1.00 88.12 175 ARG A CA 1
ATOM 1354 C C . ARG A 1 175 ? 9.739 -3.311 21.751 1.00 88.12 175 ARG A C 1
ATOM 1356 O O . ARG A 1 175 ? 10.710 -3.670 21.099 1.00 88.12 175 ARG A O 1
ATOM 1363 N N . THR A 1 176 ? 9.736 -3.294 23.086 1.00 92.31 176 THR A N 1
ATOM 1364 C CA . THR A 1 176 ? 10.908 -3.639 23.913 1.00 92.31 176 THR A CA 1
ATOM 1365 C C . THR A 1 176 ? 10.779 -5.031 24.524 1.00 92.31 176 THR A C 1
ATOM 1367 O O . THR A 1 176 ? 11.756 -5.767 24.589 1.00 92.31 176 THR A O 1
ATOM 1370 N N . LEU A 1 177 ? 9.583 -5.384 25.000 1.00 94.06 177 LEU A N 1
ATOM 1371 C CA . LEU A 1 177 ? 9.327 -6.604 25.771 1.00 94.06 177 LEU A CA 1
ATOM 1372 C C . LEU A 1 177 ? 8.644 -7.703 24.949 1.00 94.06 177 LEU A C 1
ATOM 1374 O O . LEU A 1 177 ? 8.497 -8.822 25.432 1.00 94.06 177 LEU A O 1
ATOM 1378 N N . GLY A 1 178 ? 8.190 -7.392 23.734 1.00 93.38 178 GLY A N 1
ATOM 1379 C CA . GLY A 1 178 ? 7.328 -8.278 22.961 1.00 93.38 178 GLY A CA 1
ATOM 1380 C C . GLY A 1 178 ? 5.929 -8.439 23.572 1.00 93.38 178 GLY A C 1
ATOM 1381 O O . GLY A 1 178 ? 5.530 -7.713 24.491 1.00 93.38 178 GLY A O 1
ATOM 1382 N N . LEU A 1 179 ? 5.173 -9.389 23.011 1.00 92.50 179 LEU A N 1
ATOM 1383 C CA . LEU A 1 179 ? 3.836 -9.791 23.474 1.00 92.50 179 LEU A CA 1
ATOM 1384 C C . LEU A 1 179 ? 3.878 -11.007 24.414 1.00 92.50 179 LEU A C 1
ATOM 1386 O O . LEU A 1 179 ? 3.068 -11.105 25.332 1.00 92.50 179 LEU A O 1
ATOM 1390 N N . SER A 1 180 ? 4.804 -11.938 24.178 1.00 92.56 180 SER A N 1
ATOM 1391 C CA . SER A 1 180 ? 4.860 -13.233 24.862 1.00 92.56 180 SER A CA 1
ATOM 1392 C C . SER A 1 180 ? 5.295 -13.116 26.321 1.00 92.56 180 SER A C 1
ATOM 1394 O O . SER A 1 180 ? 6.148 -12.301 26.661 1.00 92.56 180 SER A O 1
ATOM 1396 N N . GLY A 1 181 ? 4.744 -13.976 27.182 1.00 89.69 181 GLY A N 1
ATOM 1397 C CA . GLY A 1 181 ? 5.119 -14.029 28.601 1.00 89.69 181 GLY A CA 1
ATOM 1398 C C . GLY A 1 181 ? 4.663 -12.814 29.415 1.00 89.69 181 GLY A C 1
ATOM 1399 O O . GLY A 1 181 ? 5.134 -12.617 30.533 1.00 89.69 181 GLY A O 1
ATOM 1400 N N . ARG A 1 182 ? 3.758 -11.998 28.862 1.00 92.88 182 ARG A N 1
ATOM 1401 C CA . ARG A 1 182 ? 3.154 -10.847 29.534 1.00 92.88 182 ARG A CA 1
ATOM 1402 C C . ARG A 1 182 ? 1.696 -11.136 29.869 1.00 92.88 182 ARG A C 1
ATOM 1404 O O . ARG A 1 182 ? 1.005 -11.803 29.105 1.00 92.88 182 ARG A O 1
ATOM 1411 N N . ASP A 1 183 ? 1.228 -10.570 30.977 1.00 93.50 183 ASP A N 1
ATOM 1412 C CA . ASP A 1 183 ? -0.190 -10.558 31.348 1.00 93.50 183 ASP A CA 1
ATOM 1413 C C . ASP A 1 183 ? -0.944 -9.522 30.492 1.00 93.50 183 ASP A C 1
ATOM 1415 O O . ASP A 1 183 ? -1.208 -8.393 30.909 1.00 93.50 183 ASP A O 1
ATOM 1419 N N . LEU A 1 184 ? -1.156 -9.864 29.218 1.00 94.69 184 LEU A N 1
ATOM 1420 C CA . LEU A 1 184 ? -1.861 -9.047 28.231 1.00 94.69 184 LEU A CA 1
ATOM 1421 C C . LEU A 1 184 ? -3.133 -9.769 27.768 1.00 94.69 184 LEU A C 1
ATOM 1423 O O . LEU A 1 184 ? -3.115 -10.987 27.588 1.00 94.69 184 LEU A O 1
ATOM 1427 N N . PRO A 1 185 ? -4.232 -9.035 27.521 1.00 94.69 185 PRO A N 1
ATOM 1428 C CA . PRO A 1 185 ? -5.442 -9.629 26.974 1.00 94.69 185 PRO A CA 1
ATOM 1429 C C . PRO A 1 185 ? -5.244 -10.029 25.509 1.00 94.69 185 PRO A C 1
ATOM 1431 O O . PRO A 1 185 ? -4.381 -9.497 24.808 1.00 94.69 185 PRO A O 1
ATOM 1434 N N . VAL A 1 186 ? -6.115 -10.906 25.014 1.00 96.81 186 VAL A N 1
ATOM 1435 C CA . VAL A 1 186 ? -6.186 -11.201 23.582 1.00 96.81 186 VAL A CA 1
ATOM 1436 C C . VAL A 1 186 ? -6.882 -10.039 22.870 1.00 96.81 186 VAL A C 1
ATOM 1438 O O . VAL A 1 186 ? -8.022 -9.689 23.186 1.00 96.81 186 VAL A O 1
ATOM 1441 N N . PHE A 1 187 ? -6.185 -9.409 21.929 1.00 98.12 187 PHE A N 1
ATOM 1442 C CA . PHE A 1 187 ? -6.672 -8.227 21.219 1.00 98.12 187 PHE A CA 1
ATOM 1443 C C . PHE A 1 187 ? -7.576 -8.587 20.034 1.00 98.12 187 PHE A C 1
ATOM 1445 O O . PHE A 1 187 ? -7.381 -9.617 19.397 1.00 98.12 187 PHE A O 1
ATOM 1452 N N . ARG A 1 188 ? -8.532 -7.711 19.703 1.00 98.56 188 ARG A N 1
ATOM 1453 C CA . ARG A 1 188 ? -9.407 -7.829 18.523 1.00 98.56 188 ARG A CA 1
ATOM 1454 C C . ARG A 1 188 ? -9.263 -6.635 17.594 1.00 98.56 188 ARG A C 1
ATOM 1456 O O . ARG A 1 188 ? -9.261 -5.489 18.050 1.00 98.56 188 ARG A O 1
ATOM 1463 N N . ILE A 1 189 ? -9.197 -6.920 16.300 1.00 98.88 189 ILE A N 1
ATOM 1464 C CA . ILE A 1 189 ? -9.231 -5.937 15.213 1.00 98.88 189 ILE A CA 1
ATOM 1465 C C . ILE A 1 189 ? -10.551 -6.127 14.475 1.00 98.88 189 ILE A C 1
ATOM 1467 O O . ILE A 1 189 ? -10.935 -7.263 14.222 1.00 98.88 189 ILE A O 1
ATOM 1471 N N . TYR A 1 190 ? -11.240 -5.050 14.118 1.00 98.88 190 TYR A N 1
ATOM 1472 C CA . TYR A 1 190 ? -12.499 -5.120 13.374 1.00 98.88 190 TYR A CA 1
ATOM 1473 C C . TYR A 1 190 ? -12.328 -4.488 11.998 1.00 98.88 190 TYR A C 1
ATOM 1475 O O . TYR A 1 190 ? -11.726 -3.426 11.870 1.00 98.88 190 TYR A O 1
ATOM 1483 N N . ALA A 1 191 ? -12.869 -5.133 10.976 1.00 98.62 191 ALA A N 1
ATOM 1484 C CA . ALA A 1 191 ? -12.927 -4.617 9.612 1.00 98.62 191 ALA A CA 1
ATOM 1485 C C . ALA A 1 191 ? -14.212 -5.136 8.956 1.00 98.62 191 ALA A C 1
ATOM 1487 O O . ALA A 1 191 ? -14.733 -6.164 9.389 1.00 98.62 191 ALA A O 1
ATOM 1488 N N . SER A 1 192 ? -14.749 -4.461 7.940 1.00 98.12 192 SER A N 1
ATOM 1489 C CA . SER A 1 192 ? -15.933 -4.974 7.235 1.00 98.12 192 SER A CA 1
ATOM 1490 C C . SER A 1 192 ? -15.621 -6.288 6.513 1.00 98.12 192 SER A C 1
ATOM 1492 O O . SER A 1 192 ? -14.468 -6.576 6.191 1.00 98.12 192 SER A O 1
ATOM 1494 N N . ASP A 1 193 ? -16.637 -7.092 6.210 1.00 97.69 193 ASP A N 1
ATOM 1495 C CA . ASP A 1 193 ? -16.502 -8.266 5.335 1.00 97.69 193 ASP A CA 1
ATOM 1496 C C . ASP A 1 193 ? -16.072 -7.916 3.892 1.00 97.69 193 ASP A C 1
ATOM 1498 O O . ASP A 1 193 ? -15.634 -8.797 3.157 1.00 97.69 193 ASP A O 1
ATOM 1502 N N . GLN A 1 194 ? -16.108 -6.631 3.520 1.00 97.75 194 GLN A N 1
ATOM 1503 C CA . GLN A 1 194 ? -15.608 -6.098 2.248 1.00 97.75 194 GLN A CA 1
ATOM 1504 C C . GLN A 1 194 ? -14.176 -5.549 2.315 1.00 97.75 194 GLN A C 1
ATOM 1506 O O . GLN A 1 194 ? -13.598 -5.225 1.273 1.00 97.75 194 GLN A O 1
ATOM 1511 N N . ALA A 1 195 ? -13.601 -5.389 3.512 1.00 96.50 195 ALA A N 1
ATOM 1512 C CA . ALA A 1 195 ? -12.260 -4.833 3.660 1.00 96.50 195 ALA A CA 1
ATOM 1513 C C . ALA A 1 195 ? -11.208 -5.741 3.002 1.00 96.50 195 ALA A C 1
ATOM 1515 O O . ALA A 1 195 ? -11.364 -6.962 2.915 1.00 96.50 195 ALA A O 1
ATOM 1516 N N . HIS A 1 196 ? -10.104 -5.160 2.549 1.00 96.50 196 HIS A N 1
ATOM 1517 C CA . HIS A 1 196 ? -9.066 -5.923 1.868 1.00 96.50 196 HIS A CA 1
ATOM 1518 C C . HIS A 1 196 ? -8.402 -6.945 2.813 1.00 96.50 196 HIS A C 1
ATOM 1520 O O . HIS A 1 196 ? -8.298 -6.729 4.021 1.00 96.50 196 HIS A O 1
ATOM 1526 N N . SER A 1 197 ? -7.898 -8.062 2.276 1.00 96.38 197 SER A N 1
ATOM 1527 C CA . SER A 1 197 ? -7.240 -9.121 3.066 1.00 96.38 197 SER A CA 1
ATOM 1528 C C . SER A 1 197 ? -5.896 -8.690 3.690 1.00 96.38 197 SER A C 1
ATOM 1530 O O . SER A 1 197 ? -5.135 -9.514 4.195 1.00 96.38 197 SER A O 1
ATOM 1532 N N . SER A 1 198 ? -5.503 -7.421 3.540 1.00 95.69 198 SER A N 1
ATOM 1533 C CA . SER A 1 198 ? -4.293 -6.851 4.143 1.00 95.69 198 SER A CA 1
ATOM 1534 C C . SER A 1 198 ? -4.420 -6.720 5.654 1.00 95.69 198 SER A C 1
ATOM 1536 O O . SER A 1 198 ? -3.397 -6.740 6.333 1.00 95.69 198 SER A O 1
ATOM 1538 N N . VAL A 1 199 ? -5.643 -6.616 6.182 1.00 98.06 199 VAL A N 1
ATOM 1539 C CA . VAL A 1 199 ? -5.886 -6.508 7.625 1.00 98.06 199 VAL A CA 1
ATOM 1540 C C . VAL A 1 199 ? -5.455 -7.793 8.337 1.00 98.06 199 VAL A C 1
ATOM 1542 O O . VAL A 1 199 ? -4.686 -7.726 9.294 1.00 98.06 199 VAL A O 1
ATOM 1545 N N . GLU A 1 200 ? -5.853 -8.963 7.830 1.00 98.38 200 GLU A N 1
ATOM 1546 C CA . GLU A 1 200 ? -5.419 -10.274 8.334 1.00 98.38 200 GLU A CA 1
ATOM 1547 C C . GLU A 1 200 ? -3.919 -10.460 8.188 1.00 98.38 200 GLU A C 1
ATOM 1549 O O . GLU A 1 200 ? -3.247 -10.810 9.155 1.00 98.38 200 GLU A O 1
ATOM 1554 N N . LYS A 1 201 ? -3.372 -10.169 7.001 1.00 98.06 201 LYS A N 1
ATOM 1555 C CA . LYS A 1 201 ? -1.925 -10.265 6.755 1.00 98.06 201 LYS A CA 1
ATOM 1556 C C . LYS A 1 201 ? -1.139 -9.407 7.747 1.00 98.06 201 LYS A C 1
ATOM 1558 O O . LYS A 1 201 ? -0.150 -9.874 8.309 1.00 98.06 201 LYS A O 1
ATOM 1563 N N . GLY A 1 202 ? -1.609 -8.185 8.000 1.00 97.62 202 GLY A N 1
ATOM 1564 C CA . GLY A 1 202 ? -1.052 -7.293 9.008 1.00 97.62 202 GLY A CA 1
ATOM 1565 C C . GLY A 1 202 ? -1.126 -7.905 10.405 1.00 97.62 202 GLY A C 1
ATOM 1566 O O . GLY A 1 202 ? -0.101 -7.999 11.072 1.00 97.62 202 GLY A O 1
ATOM 1567 N N . ALA A 1 203 ? -2.302 -8.383 10.823 1.00 98.19 203 ALA A N 1
ATOM 1568 C CA . ALA A 1 203 ? -2.518 -9.010 12.128 1.00 98.19 203 ALA A CA 1
ATOM 1569 C C . ALA A 1 203 ? -1.635 -10.251 12.358 1.00 98.19 203 ALA A C 1
ATOM 1571 O O . ALA A 1 203 ? -1.091 -10.417 13.454 1.00 98.19 203 ALA A O 1
ATOM 1572 N N . ILE A 1 204 ? -1.451 -11.092 11.335 1.00 98.06 204 ILE A N 1
ATOM 1573 C CA . ILE A 1 204 ? -0.519 -12.228 11.354 1.00 98.06 204 ILE A CA 1
ATOM 1574 C C . ILE A 1 204 ? 0.907 -11.718 11.591 1.00 98.06 204 ILE A C 1
ATOM 1576 O O . ILE A 1 204 ? 1.567 -12.153 12.534 1.00 98.06 204 ILE A O 1
ATOM 1580 N N . ALA A 1 205 ? 1.364 -10.757 10.782 1.00 97.69 205 ALA A N 1
ATOM 1581 C CA . ALA A 1 205 ? 2.731 -10.242 10.836 1.00 97.69 205 ALA A CA 1
ATOM 1582 C C . ALA A 1 205 ? 3.072 -9.575 12.180 1.00 97.69 205 ALA A C 1
ATOM 1584 O O . ALA A 1 205 ? 4.186 -9.719 12.680 1.00 97.69 205 ALA A O 1
ATOM 1585 N N . ILE A 1 206 ? 2.111 -8.885 12.806 1.00 95.88 206 ILE A N 1
ATOM 1586 C CA . ILE A 1 206 ? 2.310 -8.238 14.111 1.00 95.88 206 ILE A CA 1
ATOM 1587 C C . ILE A 1 206 ? 2.022 -9.166 15.306 1.00 95.88 206 ILE A C 1
ATOM 1589 O O . ILE A 1 206 ? 1.944 -8.693 16.443 1.00 95.88 206 ILE A O 1
ATOM 1593 N N . GLY A 1 207 ? 1.864 -10.474 15.086 1.00 95.62 207 GLY A N 1
ATOM 1594 C CA . GLY A 1 207 ? 1.711 -11.463 16.158 1.00 95.62 207 GLY A CA 1
ATOM 1595 C C . GLY A 1 207 ? 0.374 -11.402 16.903 1.00 95.62 207 GLY A C 1
ATOM 1596 O O . GLY A 1 207 ? 0.293 -11.864 18.037 1.00 95.62 207 GLY A O 1
ATOM 1597 N N . ILE A 1 208 ? -0.660 -10.821 16.288 1.00 97.00 208 ILE A N 1
ATOM 1598 C CA . ILE A 1 208 ? -2.038 -10.831 16.802 1.00 97.00 208 ILE A CA 1
ATOM 1599 C C . ILE A 1 208 ? -2.781 -12.072 16.292 1.00 97.00 208 ILE A C 1
ATOM 1601 O O . ILE A 1 208 ? -3.557 -12.657 17.037 1.00 97.00 208 ILE A O 1
ATOM 1605 N N . GLY A 1 209 ? -2.501 -12.519 15.065 1.00 97.31 209 GLY A N 1
ATOM 1606 C CA . GLY A 1 209 ? -3.121 -13.699 14.452 1.00 97.31 209 GLY A CA 1
ATOM 1607 C C . GLY A 1 209 ? -4.431 -13.393 13.718 1.00 97.31 209 GLY A C 1
ATOM 1608 O O . GLY A 1 209 ? -5.141 -12.444 14.045 1.00 97.31 209 GLY A O 1
ATOM 1609 N N . GLU A 1 210 ? -4.738 -14.202 12.705 1.00 97.88 210 GLU A N 1
ATOM 1610 C CA . GLU A 1 210 ? -5.867 -13.987 11.787 1.00 97.88 210 GLU A CA 1
ATOM 1611 C C . GLU A 1 210 ? -7.238 -14.132 12.464 1.00 97.88 210 GLU A C 1
ATOM 1613 O O . GLU A 1 210 ? -8.099 -13.282 12.266 1.00 97.88 210 GLU A O 1
ATOM 1618 N N . ASP A 1 211 ? -7.420 -15.118 13.351 1.00 97.88 211 ASP A N 1
ATOM 1619 C CA . ASP A 1 211 ? -8.690 -15.357 14.068 1.00 97.88 211 ASP A CA 1
ATOM 1620 C C . ASP A 1 211 ? -9.133 -14.179 14.962 1.00 97.88 211 ASP A C 1
ATOM 1622 O O . ASP A 1 211 ? -10.288 -14.086 15.401 1.00 97.88 211 ASP A O 1
ATOM 1626 N N . ASN A 1 212 ? -8.196 -13.275 15.256 1.00 98.25 212 ASN A N 1
ATOM 1627 C CA . ASN A 1 212 ? -8.413 -12.055 16.021 1.00 98.25 212 ASN A CA 1
ATOM 1628 C C . ASN A 1 212 ? -8.855 -10.865 15.155 1.00 98.25 212 ASN A C 1
ATOM 1630 O O . ASN A 1 212 ? -9.204 -9.814 15.703 1.00 98.25 212 ASN A O 1
ATOM 1634 N N . VAL A 1 213 ? -8.900 -11.030 13.830 1.00 98.69 213 VAL A N 1
ATOM 1635 C CA . VAL A 1 213 ? -9.543 -10.100 12.901 1.00 98.69 213 VAL A CA 1
ATOM 1636 C C . VAL A 1 213 ? -11.005 -10.497 12.738 1.00 98.69 213 VAL A C 1
ATOM 1638 O O . VAL A 1 213 ? -11.360 -11.568 12.252 1.00 98.69 213 VAL A O 1
ATOM 1641 N N . ARG A 1 214 ? -11.892 -9.621 13.191 1.00 98.62 214 ARG A N 1
ATOM 1642 C CA . ARG A 1 214 ? -13.331 -9.832 13.219 1.00 98.62 214 ARG A CA 1
ATOM 1643 C C . ARG A 1 214 ? -13.961 -9.126 12.024 1.00 98.62 214 ARG A C 1
ATOM 1645 O O . ARG A 1 214 ? -14.037 -7.898 11.992 1.00 98.62 214 ARG A O 1
ATOM 1652 N N . ARG A 1 215 ? -14.434 -9.918 11.059 1.00 98.38 215 ARG A N 1
ATOM 1653 C CA . ARG A 1 215 ? -15.199 -9.433 9.906 1.00 98.38 215 ARG A CA 1
ATOM 1654 C C . ARG A 1 215 ? -16.604 -9.028 10.331 1.00 98.38 215 ARG A C 1
ATOM 1656 O O . ARG A 1 215 ? -17.426 -9.871 10.685 1.00 98.38 215 ARG A O 1
ATOM 1663 N N . VAL A 1 216 ? -16.845 -7.725 10.343 1.00 98.75 216 VAL A N 1
ATOM 1664 C CA . VAL A 1 216 ? -18.147 -7.127 10.624 1.00 98.75 216 VAL A CA 1
ATOM 1665 C C . VAL A 1 216 ? -19.011 -7.251 9.368 1.00 98.75 216 VAL A C 1
ATOM 1667 O O . VAL A 1 216 ? -18.536 -6.876 8.294 1.00 98.75 21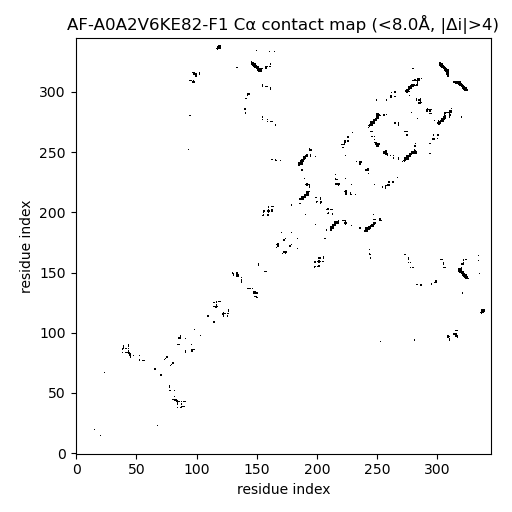6 VAL A O 1
ATOM 1670 N N . PRO A 1 217 ? -20.255 -7.750 9.471 1.00 98.31 217 PRO A N 1
ATOM 1671 C CA . PRO A 1 217 ? -21.163 -7.804 8.332 1.00 98.31 217 PRO A CA 1
ATOM 1672 C C . PRO A 1 217 ? -21.363 -6.433 7.689 1.00 98.31 217 PRO A C 1
ATOM 1674 O O . PRO A 1 217 ? -21.339 -5.408 8.377 1.00 98.31 217 PRO A O 1
ATOM 1677 N N . SER A 1 218 ? -21.600 -6.423 6.384 1.00 98.19 218 SER A N 1
ATOM 1678 C CA . SER A 1 218 ? -21.955 -5.197 5.673 1.00 98.19 218 SER A CA 1
ATOM 1679 C C . SER A 1 218 ? -23.467 -4.982 5.551 1.00 98.19 218 SER A C 1
ATOM 1681 O O . SER A 1 218 ? -24.261 -5.923 5.582 1.00 98.19 218 SER A O 1
ATOM 1683 N N . ASP A 1 219 ? -23.867 -3.722 5.400 1.00 97.25 219 ASP A N 1
ATOM 1684 C CA . ASP A 1 219 ? -25.229 -3.304 5.090 1.00 97.25 219 ASP A CA 1
ATOM 1685 C C . ASP A 1 219 ? -25.592 -3.558 3.611 1.00 97.25 219 ASP A C 1
ATOM 1687 O O . ASP A 1 219 ? -24.801 -4.073 2.818 1.00 97.25 219 ASP A O 1
ATOM 1691 N N . SER A 1 220 ? -26.805 -3.171 3.205 1.00 96.75 220 SER A N 1
ATOM 1692 C CA . SER A 1 220 ? -27.281 -3.338 1.823 1.00 96.75 220 SER A CA 1
ATOM 1693 C C . SER A 1 220 ? -26.507 -2.522 0.779 1.00 96.75 220 SER A C 1
ATOM 1695 O O . SER A 1 220 ? -26.686 -2.746 -0.415 1.00 96.75 220 SER A O 1
ATOM 1697 N N . ALA A 1 221 ? -25.689 -1.559 1.207 1.00 97.00 221 ALA A N 1
ATOM 1698 C CA . ALA A 1 221 ? -24.788 -0.783 0.362 1.00 97.00 221 ALA A CA 1
ATOM 1699 C C . ALA A 1 221 ? -23.332 -1.280 0.467 1.00 97.00 221 ALA A C 1
ATOM 1701 O O . ALA A 1 221 ? -22.415 -0.593 0.015 1.00 97.00 221 ALA A O 1
ATOM 1702 N N . PHE A 1 222 ? -23.119 -2.472 1.038 1.00 98.12 222 PHE A N 1
ATOM 1703 C CA . PHE A 1 222 ? -21.811 -3.095 1.239 1.00 98.12 222 PHE A CA 1
ATOM 1704 C C . PHE A 1 222 ? -20.871 -2.284 2.145 1.00 98.12 222 PHE A C 1
ATOM 1706 O O . PHE A 1 222 ? -19.651 -2.369 2.009 1.00 98.12 222 PHE A O 1
ATOM 1713 N N . ARG A 1 223 ? -21.419 -1.470 3.048 1.00 98.25 223 ARG A N 1
ATOM 1714 C CA . ARG A 1 223 ? -20.663 -0.687 4.036 1.00 98.25 223 ARG A CA 1
ATOM 1715 C C . ARG A 1 223 ? -20.710 -1.391 5.382 1.00 98.25 223 ARG A C 1
ATOM 1717 O O . ARG A 1 223 ? -21.704 -2.043 5.679 1.00 98.25 223 ARG A O 1
ATOM 1724 N N . MET A 1 224 ? -19.702 -1.219 6.226 1.00 98.62 224 MET A N 1
ATOM 1725 C CA . MET A 1 224 ? -19.684 -1.793 7.573 1.00 98.62 224 MET A CA 1
ATOM 1726 C C . MET A 1 224 ? -20.977 -1.491 8.352 1.00 98.62 224 MET A C 1
ATOM 1728 O O . MET A 1 224 ? -21.329 -0.326 8.555 1.00 98.62 224 MET A O 1
ATOM 1732 N N . ASP A 1 225 ? -21.657 -2.529 8.850 1.00 98.50 225 ASP A N 1
ATOM 1733 C CA . ASP A 1 225 ? -22.790 -2.358 9.762 1.00 98.50 225 ASP A CA 1
ATOM 1734 C C . ASP A 1 225 ? -22.290 -1.922 11.148 1.00 98.50 225 ASP A C 1
ATOM 1736 O O . ASP A 1 225 ? -21.784 -2.720 11.943 1.00 98.50 225 ASP A O 1
ATOM 1740 N N . VAL A 1 226 ? -22.471 -0.640 11.469 1.00 98.50 226 VAL A N 1
ATOM 1741 C CA . VAL A 1 226 ? -22.061 -0.050 12.753 1.00 98.50 226 VAL A CA 1
ATOM 1742 C C . VAL A 1 226 ? -22.812 -0.672 13.936 1.00 98.50 226 VAL A C 1
ATOM 1744 O O . VAL A 1 226 ? -22.248 -0.816 15.025 1.00 98.50 226 VAL A O 1
ATOM 1747 N N . ALA A 1 227 ? -24.072 -1.082 13.756 1.00 98.44 227 ALA A N 1
ATOM 1748 C CA . ALA A 1 227 ? -24.812 -1.765 14.814 1.00 98.44 227 ALA A CA 1
ATOM 1749 C C . ALA A 1 227 ? -24.242 -3.172 15.054 1.00 98.44 227 ALA A C 1
ATOM 1751 O O . ALA A 1 227 ? -24.092 -3.593 16.206 1.00 98.44 227 ALA A O 1
ATOM 1752 N N . GLY A 1 228 ? -23.876 -3.871 13.978 1.00 98.44 228 GLY A N 1
ATOM 1753 C CA . GLY A 1 228 ? -23.120 -5.121 14.003 1.00 98.44 228 GLY A CA 1
ATOM 1754 C C . GLY A 1 228 ? -21.780 -4.976 14.727 1.00 98.44 228 GLY A C 1
ATOM 1755 O O . GLY A 1 228 ? -21.516 -5.727 15.669 1.00 98.44 228 GLY A O 1
ATOM 1756 N N . LEU A 1 229 ? -20.991 -3.954 14.379 1.00 98.75 229 LEU A N 1
ATOM 1757 C CA . LEU A 1 229 ? -19.718 -3.625 15.033 1.00 98.75 229 LEU A CA 1
ATOM 1758 C C . LEU A 1 229 ? -19.893 -3.480 16.553 1.00 98.75 229 LEU A C 1
ATOM 1760 O O . LEU A 1 229 ? -19.190 -4.130 17.326 1.00 98.75 229 LEU A O 1
ATOM 1764 N N . ARG A 1 230 ? -20.871 -2.680 16.998 1.00 98.69 230 ARG A N 1
ATOM 1765 C CA . ARG A 1 230 ? -21.153 -2.468 18.430 1.00 98.69 230 ARG A CA 1
ATOM 1766 C C . ARG A 1 230 ? -21.508 -3.763 19.159 1.00 98.69 230 ARG A C 1
ATOM 1768 O O . ARG A 1 230 ? -21.016 -4.001 20.262 1.00 98.69 230 ARG A O 1
ATOM 1775 N N . LYS A 1 231 ? -22.334 -4.619 18.548 1.00 98.56 231 LYS A N 1
ATOM 1776 C CA . LYS A 1 231 ? -22.703 -5.928 19.117 1.00 98.56 231 LYS A CA 1
ATOM 1777 C C . LYS A 1 231 ? -21.489 -6.844 19.255 1.00 98.56 231 LYS A C 1
ATOM 1779 O O . LYS A 1 231 ? -21.334 -7.489 20.290 1.00 98.56 231 LYS A O 1
ATOM 1784 N N . MET A 1 232 ? -20.629 -6.885 18.237 1.00 98.69 232 MET A N 1
ATOM 1785 C CA . MET A 1 232 ? -19.411 -7.697 18.255 1.00 98.69 232 MET A CA 1
ATOM 1786 C C . MET A 1 232 ? -18.446 -7.223 19.343 1.00 98.69 232 MET A C 1
ATOM 1788 O O . MET A 1 232 ? -18.021 -8.037 20.154 1.00 98.69 232 MET A O 1
ATOM 1792 N N . ILE A 1 233 ? -18.212 -5.912 19.452 1.00 98.69 233 ILE A N 1
ATOM 1793 C CA . ILE A 1 233 ? -17.385 -5.319 20.516 1.00 98.69 233 ILE A CA 1
ATOM 1794 C C . ILE A 1 233 ? -17.918 -5.667 21.910 1.00 98.69 233 ILE A C 1
ATOM 1796 O O . ILE A 1 233 ? -17.143 -6.026 22.799 1.00 98.69 233 ILE A O 1
ATOM 1800 N N . ALA A 1 234 ? -19.232 -5.550 22.125 1.00 98.44 234 ALA A N 1
ATOM 1801 C CA . ALA A 1 234 ? -19.846 -5.866 23.411 1.00 98.44 234 ALA A CA 1
ATOM 1802 C C . ALA A 1 234 ? -19.660 -7.345 23.781 1.00 98.44 234 ALA A C 1
ATOM 1804 O O . ALA A 1 234 ? -19.310 -7.650 24.921 1.00 98.44 234 ALA A O 1
ATOM 1805 N N . ARG A 1 235 ? -19.838 -8.249 22.810 1.00 98.38 235 ARG A N 1
ATOM 1806 C CA . ARG A 1 235 ? -19.618 -9.687 22.986 1.00 98.38 235 ARG A CA 1
ATOM 1807 C C . ARG A 1 235 ? -18.154 -10.009 23.279 1.00 98.38 235 ARG A C 1
ATOM 1809 O O . ARG A 1 235 ? -17.874 -10.693 24.255 1.00 98.38 235 ARG A O 1
ATOM 1816 N N . ASP A 1 236 ? -17.228 -9.490 22.477 1.00 98.31 236 ASP A N 1
ATOM 1817 C CA . ASP A 1 236 ? -15.794 -9.730 22.655 1.00 98.31 236 ASP A CA 1
ATOM 1818 C C . ASP A 1 236 ? -15.330 -9.266 24.049 1.00 98.31 236 ASP A C 1
ATOM 1820 O O . ASP A 1 236 ? -14.590 -9.977 24.723 1.00 98.31 236 ASP A O 1
ATOM 1824 N N . ARG A 1 237 ? -15.851 -8.138 24.555 1.00 97.31 237 ARG A N 1
ATOM 1825 C CA . ARG A 1 237 ? -15.586 -7.689 25.934 1.00 97.31 237 ARG A CA 1
ATOM 1826 C C . ARG A 1 237 ? -16.132 -8.638 27.003 1.00 97.31 237 ARG A C 1
ATOM 1828 O O . ARG A 1 237 ? -15.461 -8.844 28.009 1.00 97.31 237 ARG A O 1
ATOM 1835 N N . GLN A 1 238 ? -17.329 -9.197 26.813 1.00 97.69 238 GLN A N 1
ATOM 1836 C CA . GLN A 1 238 ? -17.900 -10.196 27.732 1.00 97.69 238 GLN A CA 1
ATOM 1837 C C . GLN A 1 238 ? -17.075 -11.489 27.754 1.00 97.69 238 GLN A C 1
ATOM 1839 O O . GLN A 1 238 ? -16.971 -12.139 28.789 1.00 97.69 238 GLN A O 1
ATOM 1844 N N . GLU A 1 239 ? -16.453 -11.832 26.627 1.00 97.19 239 GLU A N 1
ATOM 1845 C CA . GLU A 1 239 ? -15.559 -12.983 26.473 1.00 97.19 239 GLU A CA 1
ATOM 1846 C C . GLU A 1 239 ? -14.094 -12.666 26.873 1.00 97.19 239 GLU A C 1
ATOM 1848 O O . GLU A 1 239 ? -13.198 -13.467 26.625 1.00 97.19 239 GLU A O 1
ATOM 1853 N N . ASN A 1 240 ? -13.840 -11.528 27.538 1.00 95.94 240 ASN A N 1
ATOM 1854 C CA . ASN A 1 240 ? -12.520 -11.047 27.987 1.00 95.94 240 ASN A CA 1
ATOM 1855 C C . ASN A 1 240 ? -11.504 -10.739 26.870 1.00 95.94 240 ASN A C 1
ATOM 1857 O O . ASN A 1 240 ? -10.306 -10.600 27.133 1.00 95.94 240 ASN A O 1
ATOM 1861 N N . PHE A 1 241 ? -11.961 -10.564 25.632 1.00 98.06 241 PHE A N 1
ATOM 1862 C CA . PHE A 1 241 ? -11.139 -10.000 24.569 1.00 98.06 241 PHE A CA 1
ATOM 1863 C C . PHE A 1 241 ? -11.073 -8.473 24.681 1.00 98.06 241 PHE A C 1
ATOM 1865 O O . PHE A 1 241 ? -12.011 -7.807 25.131 1.00 98.06 241 PHE A O 1
ATOM 1872 N N . ARG A 1 242 ? -9.962 -7.887 24.225 1.00 97.75 242 ARG A N 1
ATOM 1873 C CA . ARG A 1 242 ? -9.758 -6.436 24.211 1.00 97.75 242 ARG A CA 1
ATOM 1874 C C . ARG A 1 242 ? -9.879 -5.871 22.792 1.00 97.75 242 ARG A C 1
ATOM 1876 O O . ARG A 1 242 ? -8.967 -6.059 21.989 1.00 97.75 242 ARG A O 1
ATOM 1883 N N . PRO A 1 243 ? -10.949 -5.122 22.478 1.00 98.31 243 PRO A N 1
ATOM 1884 C CA . PRO A 1 243 ? -11.025 -4.335 21.251 1.00 98.31 243 PRO A CA 1
ATOM 1885 C C . PRO A 1 243 ? -9.820 -3.388 21.141 1.00 98.31 243 PRO A C 1
ATOM 1887 O O . PRO A 1 243 ? -9.555 -2.630 22.076 1.00 98.31 243 PRO A O 1
ATOM 1890 N N . MET A 1 244 ? -9.077 -3.468 20.037 1.00 97.88 244 MET A N 1
ATOM 1891 C CA . MET A 1 244 ? -7.829 -2.726 19.828 1.00 97.88 244 MET A CA 1
ATOM 1892 C C . MET A 1 244 ? -7.947 -1.707 18.700 1.00 97.88 244 MET A C 1
ATOM 1894 O O . MET A 1 244 ? -7.556 -0.559 18.886 1.00 97.88 244 MET A O 1
ATOM 1898 N N . ALA A 1 245 ? -8.466 -2.120 17.544 1.00 98.56 245 ALA A N 1
ATOM 1899 C CA . ALA A 1 245 ? -8.498 -1.280 16.355 1.00 98.56 245 ALA A CA 1
ATOM 1900 C C . ALA A 1 245 ? -9.713 -1.570 15.472 1.00 98.56 245 ALA A C 1
ATOM 1902 O O . ALA A 1 245 ? -10.196 -2.703 15.429 1.00 98.56 245 ALA A O 1
ATOM 1903 N N . VAL A 1 246 ? -10.151 -0.560 14.726 1.00 98.88 246 VAL A N 1
ATOM 1904 C CA . VAL A 1 246 ? -11.070 -0.692 13.596 1.00 98.88 246 VAL A CA 1
ATOM 1905 C C . VAL A 1 246 ? -10.359 -0.203 12.337 1.00 98.88 246 VAL A C 1
ATOM 1907 O O . VAL A 1 246 ? -9.783 0.885 12.333 1.00 98.88 246 VAL A O 1
ATOM 1910 N N . VAL A 1 247 ? -10.403 -1.007 11.276 1.00 98.62 247 VAL A N 1
ATOM 1911 C CA . VAL A 1 247 ? -9.991 -0.613 9.927 1.00 98.62 247 VAL A CA 1
ATOM 1912 C C . VAL A 1 247 ? -11.251 -0.301 9.128 1.00 98.62 247 VAL A C 1
ATOM 1914 O O . VAL A 1 247 ? -12.001 -1.207 8.763 1.00 98.62 247 VAL A O 1
ATOM 1917 N N . ALA A 1 248 ? -11.497 0.985 8.899 1.00 98.44 248 ALA A N 1
ATOM 1918 C CA . ALA A 1 248 ? -12.617 1.470 8.105 1.00 98.44 248 ALA A CA 1
ATOM 1919 C C . ALA A 1 248 ? -12.145 1.760 6.678 1.00 98.44 248 ALA A C 1
ATOM 1921 O O . ALA A 1 248 ? -11.096 2.369 6.488 1.00 98.44 248 ALA A O 1
ATOM 1922 N N . THR A 1 249 ? -12.895 1.325 5.672 1.00 98.00 249 THR A N 1
ATOM 1923 C CA . THR A 1 249 ? -12.458 1.385 4.273 1.00 98.00 249 THR A CA 1
ATOM 1924 C C . THR A 1 249 ? -13.186 2.489 3.513 1.00 98.00 249 THR A C 1
ATOM 1926 O O . THR A 1 249 ? -14.414 2.564 3.518 1.00 98.00 249 THR A O 1
ATOM 1929 N N . VAL A 1 250 ? -12.433 3.324 2.800 1.00 96.12 250 VAL A N 1
ATOM 1930 C CA . VAL A 1 250 ? -12.952 4.290 1.828 1.00 96.12 250 VAL A CA 1
ATOM 1931 C C . VAL A 1 250 ? -12.619 3.759 0.436 1.00 96.12 250 VAL A C 1
ATOM 1933 O O . VAL A 1 250 ? -11.507 3.937 -0.064 1.00 96.12 250 VAL A O 1
ATOM 1936 N N . GLY A 1 251 ? -13.587 3.086 -0.189 1.00 94.88 251 GLY A N 1
ATOM 1937 C CA . GLY A 1 251 ? -13.425 2.427 -1.484 1.00 94.88 251 GLY A CA 1
ATOM 1938 C C . GLY A 1 251 ? -12.963 0.976 -1.345 1.00 94.88 251 GLY A C 1
ATOM 1939 O O . GLY A 1 251 ? -11.808 0.660 -1.626 1.00 94.88 251 GLY A O 1
ATOM 1940 N N . THR A 1 252 ? -13.868 0.090 -0.924 1.00 95.50 252 THR A N 1
ATOM 1941 C CA . THR A 1 252 ? -13.606 -1.356 -0.803 1.00 95.50 252 THR A CA 1
ATOM 1942 C C . THR A 1 252 ? -13.245 -2.002 -2.140 1.00 95.50 252 THR A C 1
ATOM 1944 O O . THR A 1 252 ? -13.648 -1.548 -3.208 1.00 95.50 252 THR A O 1
ATOM 1947 N N . THR A 1 253 ? -12.480 -3.096 -2.102 1.00 91.00 253 THR A N 1
ATOM 1948 C CA . THR A 1 253 ? -11.962 -3.728 -3.328 1.00 91.00 253 THR A CA 1
ATOM 1949 C C . THR A 1 253 ? -13.062 -4.284 -4.232 1.00 91.00 253 THR A C 1
ATOM 1951 O O . THR A 1 253 ? -12.956 -4.184 -5.450 1.00 91.00 253 THR A O 1
ATOM 1954 N N . SER A 1 254 ? -14.112 -4.861 -3.648 1.00 92.38 254 SER A N 1
ATOM 1955 C CA . SER A 1 254 ? -15.151 -5.567 -4.404 1.00 92.38 254 SER A CA 1
ATOM 1956 C C . SER A 1 254 ? -16.163 -4.626 -5.052 1.00 92.38 254 SER A C 1
ATOM 1958 O O . SER A 1 254 ? -16.552 -4.837 -6.198 1.00 92.38 254 SER A O 1
ATOM 1960 N N . THR A 1 255 ? -16.618 -3.607 -4.319 1.00 94.12 255 THR A N 1
ATOM 1961 C CA . THR A 1 255 ? -17.762 -2.770 -4.723 1.00 94.12 255 THR A CA 1
ATOM 1962 C C . THR A 1 255 ? -17.480 -1.272 -4.643 1.00 94.12 255 THR A C 1
ATOM 1964 O O . THR A 1 255 ? -18.372 -0.477 -4.928 1.00 94.12 255 THR A O 1
ATOM 1967 N N . ALA A 1 256 ? -16.261 -0.873 -4.263 1.00 95.12 256 ALA A N 1
ATOM 1968 C CA . ALA A 1 256 ? -15.889 0.515 -3.997 1.00 95.12 256 ALA A CA 1
ATOM 1969 C C . ALA A 1 256 ? -16.810 1.215 -2.978 1.00 95.12 256 ALA A C 1
ATOM 1971 O O . ALA A 1 256 ? -1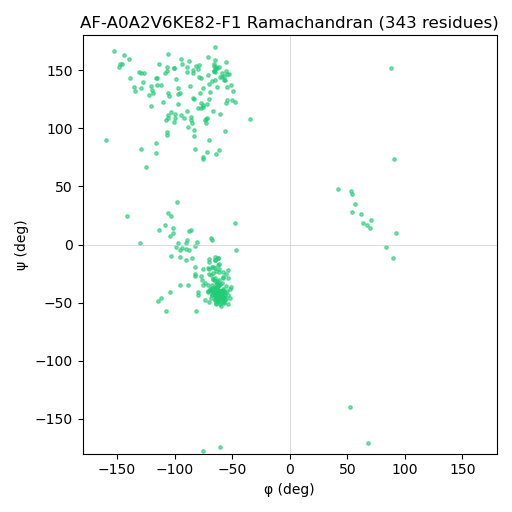6.955 2.438 -3.004 1.00 95.12 256 ALA A O 1
ATOM 1972 N N . SER A 1 257 ? -17.414 0.451 -2.063 1.00 96.88 257 SER A N 1
ATOM 1973 C CA . SER A 1 257 ? -18.224 0.996 -0.974 1.00 96.88 257 SER A CA 1
ATOM 1974 C C . SER A 1 257 ? -17.369 1.814 0.001 1.00 96.88 257 SER A C 1
ATOM 1976 O O . SER A 1 257 ? -16.149 1.643 0.097 1.00 96.88 257 SER A O 1
ATOM 1978 N N . ILE A 1 258 ? -18.016 2.740 0.707 1.00 97.81 258 ILE A N 1
ATOM 1979 C CA . ILE A 1 258 ? -17.383 3.637 1.677 1.00 97.81 258 ILE A CA 1
ATOM 1980 C C . ILE A 1 258 ? -18.042 3.406 3.029 1.00 97.81 258 ILE A C 1
ATOM 1982 O O . ILE A 1 258 ? -19.250 3.607 3.173 1.00 97.81 258 ILE A O 1
ATOM 1986 N N . ASP A 1 259 ? -17.250 2.989 4.009 1.00 98.44 259 ASP A N 1
ATOM 1987 C CA . ASP A 1 259 ? -17.722 2.781 5.371 1.00 98.44 259 ASP A CA 1
ATOM 1988 C C . ASP A 1 259 ? -18.171 4.109 6.020 1.00 98.44 259 ASP A C 1
ATOM 1990 O O . ASP A 1 259 ? -17.621 5.170 5.710 1.00 98.44 259 ASP A O 1
ATOM 1994 N N . PRO A 1 260 ? -19.163 4.086 6.931 1.00 98.00 260 PRO A N 1
ATOM 1995 C CA . PRO A 1 260 ? -19.642 5.274 7.643 1.00 98.00 260 PRO A CA 1
ATOM 1996 C C . PRO A 1 260 ? -18.613 5.751 8.688 1.00 98.00 260 PRO A C 1
ATOM 1998 O O . PRO A 1 260 ? -18.706 5.444 9.879 1.00 98.00 260 PRO A O 1
ATOM 2001 N N . ILE A 1 261 ? -17.580 6.467 8.223 1.00 98.31 261 ILE A N 1
ATOM 2002 C CA . ILE A 1 261 ? -16.430 6.895 9.039 1.00 98.31 261 ILE A CA 1
ATOM 2003 C C . ILE A 1 261 ? -16.843 7.699 10.285 1.00 98.31 261 ILE A C 1
ATOM 2005 O O . ILE A 1 261 ? -16.337 7.365 11.358 1.00 98.31 261 ILE A O 1
ATOM 2009 N N . PRO A 1 262 ? -17.743 8.706 10.224 1.00 98.31 262 PRO A N 1
ATOM 2010 C CA . PRO A 1 262 ? -18.131 9.467 11.417 1.00 98.31 262 PRO A CA 1
ATOM 2011 C C . PRO A 1 262 ? -18.722 8.590 12.532 1.00 98.31 262 PRO A C 1
ATOM 2013 O O . PRO A 1 262 ? -18.396 8.751 13.710 1.00 98.31 262 PRO A O 1
ATOM 2016 N N . GLU A 1 263 ? -19.567 7.630 12.168 1.00 98.56 263 GLU A N 1
ATOM 2017 C CA . GLU A 1 263 ? -20.214 6.712 13.096 1.00 98.56 263 GLU A CA 1
ATOM 2018 C C . GLU A 1 263 ? -19.217 5.706 13.679 1.00 98.56 263 GLU A C 1
ATOM 2020 O O . GLU A 1 263 ? -19.244 5.437 14.883 1.00 98.56 263 GLU A O 1
ATOM 2025 N N . ILE A 1 264 ? -18.302 5.187 12.855 1.00 98.75 264 ILE A N 1
ATOM 2026 C CA . ILE A 1 264 ? -17.220 4.304 13.306 1.00 98.75 264 ILE A CA 1
ATOM 2027 C C . ILE A 1 264 ? -16.269 5.053 14.247 1.00 98.75 264 ILE A C 1
ATOM 2029 O O . ILE A 1 264 ? -15.911 4.526 15.298 1.00 98.75 264 ILE A O 1
ATOM 2033 N N . ALA A 1 265 ? -15.911 6.299 13.933 1.00 98.31 265 ALA A N 1
ATOM 2034 C CA . ALA A 1 265 ? -15.073 7.133 14.789 1.00 98.31 265 ALA A CA 1
ATOM 2035 C C . ALA A 1 265 ? -15.696 7.345 16.177 1.00 98.31 265 ALA A C 1
ATOM 2037 O O . ALA A 1 265 ? -15.003 7.241 17.193 1.00 98.31 265 ALA A O 1
ATOM 2038 N N . ALA A 1 266 ? -17.016 7.553 16.251 1.00 98.44 266 ALA A N 1
ATOM 2039 C CA . ALA A 1 266 ? -17.725 7.636 17.526 1.00 98.44 266 ALA A CA 1
ATOM 2040 C C . ALA A 1 266 ? -17.614 6.331 18.342 1.00 98.44 266 ALA A C 1
ATOM 2042 O O . ALA A 1 266 ? -17.373 6.383 19.551 1.00 98.44 266 ALA A O 1
ATOM 2043 N N . VAL A 1 267 ? -17.727 5.165 17.690 1.00 98.62 267 VAL A N 1
ATOM 2044 C CA . VAL A 1 267 ? -17.519 3.847 18.323 1.00 98.62 267 VAL A CA 1
ATOM 2045 C C . VAL A 1 267 ? -16.078 3.706 18.827 1.00 98.62 267 VAL A C 1
ATOM 2047 O O . VAL A 1 267 ? -15.861 3.308 19.974 1.00 98.62 267 VAL A O 1
ATOM 2050 N N . CYS A 1 268 ? -15.085 4.052 18.004 1.00 98.31 268 CYS A N 1
ATOM 2051 C CA . CYS A 1 268 ? -13.673 3.983 18.380 1.00 98.31 268 CYS A CA 1
ATOM 2052 C C . CYS A 1 268 ? -13.369 4.845 19.606 1.00 98.31 268 CYS A C 1
ATOM 2054 O O . CYS A 1 268 ? -12.743 4.362 20.550 1.00 98.31 268 CYS A O 1
ATOM 2056 N N . ARG A 1 269 ? -13.896 6.074 19.658 1.00 97.31 269 ARG A N 1
ATOM 2057 C CA . ARG A 1 269 ? -13.725 6.986 20.796 1.00 97.31 269 ARG A CA 1
ATOM 2058 C C . ARG A 1 269 ? -14.346 6.443 22.082 1.00 97.31 269 ARG A C 1
ATOM 2060 O O . ARG A 1 269 ? -13.699 6.448 23.128 1.00 97.31 269 ARG A O 1
ATOM 2067 N N . GLU A 1 270 ? -15.578 5.940 22.008 1.00 97.38 270 GLU A N 1
ATOM 2068 C CA . GLU A 1 270 ? -16.290 5.345 23.147 1.00 97.38 270 GLU A CA 1
ATOM 2069 C C . GLU A 1 270 ? -15.525 4.152 23.737 1.00 97.38 270 GLU A C 1
ATOM 2071 O O . GLU A 1 270 ? -15.412 3.995 24.957 1.00 97.38 270 GLU A O 1
ATOM 2076 N N . HIS A 1 271 ? -14.958 3.318 22.867 1.00 96.56 271 HIS A N 1
ATOM 2077 C CA . HIS A 1 271 ? -14.276 2.095 23.270 1.00 96.56 271 HIS A CA 1
ATOM 2078 C C . HIS A 1 271 ? -12.753 2.226 23.391 1.00 96.56 271 HIS A C 1
ATOM 2080 O O . HIS A 1 271 ? -12.119 1.239 23.772 1.00 96.56 271 HIS A O 1
ATOM 2086 N N . LYS A 1 272 ? -12.193 3.423 23.155 1.00 95.94 272 LYS A N 1
ATOM 2087 C CA . LYS A 1 272 ? -10.750 3.725 23.142 1.00 95.94 272 LYS A CA 1
ATOM 2088 C C . LYS A 1 272 ? -9.964 2.803 22.201 1.00 95.94 272 LYS A C 1
ATOM 2090 O O . LYS A 1 272 ? -8.952 2.226 22.595 1.00 95.94 272 LYS A O 1
ATOM 2095 N N . MET A 1 273 ? -10.481 2.620 20.990 1.00 97.75 273 MET A N 1
ATOM 2096 C CA . MET A 1 273 ? -9.851 1.833 19.930 1.00 97.75 273 MET A CA 1
ATOM 2097 C C . MET A 1 273 ? -9.164 2.745 18.923 1.00 97.75 273 MET A C 1
ATOM 2099 O O . MET A 1 273 ? -9.631 3.854 18.686 1.00 97.75 273 MET A O 1
ATOM 2103 N N . TRP A 1 274 ? -8.120 2.221 18.291 1.00 98.12 274 TRP A N 1
ATOM 2104 C CA . TRP A 1 274 ? -7.460 2.855 17.159 1.00 98.12 274 TRP A CA 1
ATOM 2105 C C . TRP A 1 274 ? -8.355 2.843 15.916 1.00 98.12 274 TRP A C 1
ATOM 2107 O O . TRP A 1 274 ? -8.859 1.783 15.542 1.00 98.12 274 TRP A O 1
ATOM 2117 N N . LEU A 1 275 ? -8.515 3.973 15.236 1.00 98.31 275 LEU A N 1
ATOM 2118 C CA . LEU A 1 275 ? -9.167 4.056 13.932 1.00 98.31 275 LEU A CA 1
ATOM 2119 C C . LEU A 1 275 ? -8.125 4.201 12.818 1.00 98.31 275 LEU A C 1
ATOM 2121 O O . LEU A 1 275 ? -7.463 5.231 12.715 1.00 98.31 275 LEU A O 1
ATOM 2125 N N . HIS A 1 276 ? -8.023 3.191 11.953 1.00 97.75 276 HIS A N 1
ATOM 2126 C CA . HIS A 1 276 ? -7.276 3.277 10.698 1.00 97.75 276 HIS A CA 1
ATOM 2127 C C . HIS A 1 276 ? -8.241 3.396 9.513 1.00 97.75 276 HIS A C 1
ATOM 2129 O O . HIS A 1 276 ? -9.128 2.557 9.360 1.00 97.75 276 HIS A O 1
ATOM 2135 N N . ILE A 1 277 ? -8.056 4.401 8.659 1.00 97.25 277 ILE A N 1
ATOM 2136 C CA . ILE A 1 277 ? -8.793 4.549 7.402 1.00 97.25 277 ILE A CA 1
ATOM 2137 C C . ILE A 1 277 ? -7.982 3.938 6.255 1.00 97.25 277 ILE A C 1
ATOM 2139 O O . ILE A 1 277 ? -6.962 4.491 5.844 1.00 97.25 277 ILE A O 1
ATOM 2143 N N . ASP A 1 278 ? -8.459 2.830 5.691 1.00 96.00 278 ASP A N 1
ATOM 2144 C CA . ASP A 1 278 ? -7.951 2.300 4.426 1.00 96.00 278 ASP A CA 1
ATOM 2145 C C . ASP A 1 278 ? -8.618 3.019 3.251 1.00 96.00 278 ASP A C 1
ATOM 2147 O O . ASP A 1 278 ? -9.706 2.667 2.798 1.00 96.00 278 ASP A O 1
ATOM 2151 N N . GLY A 1 279 ? -7.963 4.071 2.776 1.00 93.81 279 GLY A N 1
ATOM 2152 C CA . GLY A 1 279 ? -8.355 4.842 1.605 1.00 93.81 279 GLY A CA 1
ATOM 2153 C C . GLY A 1 279 ? -7.521 4.520 0.369 1.00 93.81 279 GLY A C 1
ATOM 2154 O O . GLY A 1 279 ? -7.406 5.373 -0.510 1.00 93.81 279 GLY A O 1
ATOM 2155 N N . ALA A 1 280 ? -6.915 3.328 0.279 1.00 89.69 280 ALA A N 1
ATOM 2156 C CA . ALA A 1 280 ? -5.991 2.982 -0.802 1.00 89.69 280 ALA A CA 1
ATOM 2157 C C . ALA A 1 280 ? -6.575 3.195 -2.209 1.00 89.69 280 ALA A C 1
ATOM 2159 O O . ALA A 1 280 ? -5.823 3.466 -3.141 1.00 89.69 280 ALA A O 1
ATOM 2160 N N . TYR A 1 281 ? -7.894 3.076 -2.371 1.00 87.62 281 TYR A N 1
ATOM 2161 C CA . TYR A 1 281 ? -8.576 3.415 -3.617 1.00 87.62 281 TYR A CA 1
ATOM 2162 C C . TYR A 1 281 ? -9.400 4.706 -3.509 1.00 87.62 281 TYR A C 1
ATOM 2164 O O . TYR A 1 281 ? -9.188 5.648 -4.268 1.00 87.62 281 TYR A O 1
ATOM 2172 N N . GLY A 1 282 ? -10.341 4.782 -2.569 1.00 90.12 282 GLY A N 1
ATOM 2173 C CA . GLY A 1 282 ? -11.332 5.856 -2.569 1.00 90.12 282 GLY A CA 1
ATOM 2174 C C . GLY A 1 282 ? -10.815 7.215 -2.095 1.00 90.12 282 GLY A C 1
ATOM 2175 O O . GLY A 1 282 ? -11.420 8.226 -2.445 1.00 90.12 282 GLY A O 1
ATOM 2176 N N . ALA A 1 283 ? -9.707 7.295 -1.345 1.00 89.56 283 ALA A N 1
ATOM 2177 C CA . ALA A 1 283 ? -9.278 8.574 -0.770 1.00 89.56 283 ALA A CA 1
ATOM 2178 C C . ALA A 1 283 ? -8.841 9.603 -1.822 1.00 89.56 283 ALA A C 1
ATOM 2180 O O . ALA A 1 283 ? -9.024 10.799 -1.606 1.00 89.56 283 ALA A O 1
ATOM 2181 N N . GLY A 1 284 ? -8.318 9.170 -2.974 1.00 85.62 284 GLY A N 1
ATOM 2182 C CA . GLY A 1 284 ? -7.932 10.090 -4.047 1.00 85.62 284 GLY A CA 1
ATOM 2183 C C . GLY A 1 284 ? -9.114 10.852 -4.659 1.00 85.62 284 GLY A C 1
ATOM 2184 O O . GLY A 1 284 ? -8.922 11.942 -5.196 1.00 85.62 284 GLY A O 1
ATOM 2185 N N . LEU A 1 285 ? -10.350 10.363 -4.492 1.00 88.06 285 LEU A N 1
ATOM 2186 C CA . LEU A 1 285 ? -11.551 11.095 -4.903 1.00 88.06 285 LEU A CA 1
ATOM 2187 C C . LEU A 1 285 ? -11.738 12.396 -4.108 1.00 88.06 285 LEU A C 1
ATOM 2189 O O . LEU A 1 285 ? -12.349 13.321 -4.626 1.00 88.06 285 LEU A O 1
ATOM 2193 N N . ALA A 1 286 ? -11.162 12.531 -2.907 1.00 89.38 286 ALA A N 1
ATOM 2194 C CA . ALA A 1 286 ? -11.256 13.755 -2.102 1.00 89.38 286 ALA A CA 1
ATOM 2195 C C . ALA A 1 286 ? -10.630 14.982 -2.789 1.00 89.38 286 ALA A C 1
ATOM 2197 O O . ALA A 1 286 ? -10.929 16.119 -2.423 1.00 89.38 286 ALA A O 1
ATOM 2198 N N . LEU A 1 287 ? -9.783 14.753 -3.798 1.00 87.00 287 LEU A N 1
ATOM 2199 C CA . LEU A 1 287 ? -9.202 15.797 -4.640 1.00 87.00 287 LEU A CA 1
ATOM 2200 C C . LEU A 1 287 ? -10.252 16.499 -5.514 1.00 87.00 287 LEU A C 1
ATOM 2202 O O . LEU A 1 287 ? -10.042 17.641 -5.926 1.00 87.00 287 LEU A O 1
ATOM 2206 N N . LEU A 1 288 ? -11.368 15.826 -5.807 1.00 89.31 288 LEU A N 1
ATOM 2207 C CA . LEU A 1 288 ? -12.465 16.371 -6.597 1.00 89.31 288 LEU A CA 1
ATOM 2208 C C . LEU A 1 288 ? -13.400 17.186 -5.687 1.00 89.31 288 LEU A C 1
ATOM 2210 O O . LEU A 1 288 ? -13.884 16.653 -4.681 1.00 89.31 288 LEU A O 1
ATOM 2214 N N . PRO A 1 289 ? -13.693 18.464 -6.006 1.00 89.38 289 PRO A N 1
ATOM 2215 C CA . PRO A 1 289 ? -14.580 19.303 -5.198 1.00 89.38 289 PRO A CA 1
ATOM 2216 C C . PRO A 1 289 ? -15.940 18.662 -4.878 1.00 89.38 289 PRO A C 1
ATOM 2218 O O . PRO A 1 289 ? -16.433 18.795 -3.759 1.00 89.38 289 PRO A O 1
ATOM 2221 N N . GLU A 1 290 ? -16.520 17.937 -5.833 1.00 92.94 290 GLU A N 1
ATOM 2222 C CA . GLU A 1 290 ? -17.800 17.232 -5.736 1.00 92.94 290 GLU A CA 1
ATOM 2223 C C . GLU A 1 290 ? -17.764 15.990 -4.830 1.00 92.94 290 GLU A C 1
ATOM 2225 O O . GLU A 1 290 ? -18.802 15.554 -4.334 1.00 92.94 290 GLU A O 1
ATOM 2230 N N . CYS A 1 291 ? -16.577 15.442 -4.565 1.00 92.69 291 CYS A N 1
ATOM 2231 C CA . CYS A 1 291 ? -16.373 14.265 -3.723 1.00 92.69 291 CYS A CA 1
ATOM 2232 C C . CYS A 1 291 ? -15.824 14.618 -2.336 1.00 92.69 291 CYS A C 1
ATOM 2234 O O . CYS A 1 291 ? -15.538 13.720 -1.552 1.00 92.69 291 CYS A O 1
ATOM 2236 N N . LYS A 1 292 ? -15.723 15.903 -1.973 1.00 90.31 292 LYS A N 1
ATOM 2237 C CA . LYS A 1 292 ? -15.229 16.320 -0.647 1.00 90.31 292 LYS A CA 1
ATOM 2238 C C . LYS A 1 292 ? -15.991 15.711 0.528 1.00 90.31 292 LYS A C 1
ATOM 2240 O O . LYS A 1 292 ? -15.427 15.574 1.604 1.00 90.31 292 LYS A O 1
ATOM 2245 N N . TRP A 1 293 ? -17.251 15.326 0.339 1.00 93.31 293 TRP A N 1
ATOM 2246 C CA . TRP A 1 293 ? -18.058 14.682 1.377 1.00 93.31 293 TRP A CA 1
ATOM 2247 C C . TRP A 1 293 ? -17.437 13.380 1.910 1.00 93.31 293 TRP A C 1
ATOM 2249 O O . TRP A 1 293 ? -17.713 13.015 3.051 1.00 93.31 293 TRP A O 1
ATOM 2259 N N . ILE A 1 294 ? -16.575 12.702 1.136 1.00 93.69 294 ILE A N 1
ATOM 2260 C CA . ILE A 1 294 ? -15.931 11.456 1.574 1.00 93.69 294 ILE A CA 1
ATOM 2261 C C . ILE A 1 294 ? -14.963 11.665 2.743 1.00 93.69 294 ILE A C 1
ATOM 2263 O O . ILE A 1 294 ? -14.632 10.697 3.421 1.00 93.69 294 ILE A O 1
ATOM 2267 N N . THR A 1 295 ? -14.503 12.903 2.976 1.00 93.31 295 THR A N 1
ATOM 2268 C CA . THR A 1 295 ? -13.552 13.232 4.049 1.00 93.31 295 THR A CA 1
ATOM 2269 C C . THR A 1 295 ? -14.215 13.412 5.413 1.00 93.31 295 THR A C 1
ATOM 2271 O O . THR A 1 295 ? -13.537 13.651 6.416 1.00 93.31 295 THR A O 1
ATOM 2274 N N . ALA A 1 296 ? -15.544 13.285 5.482 1.00 95.25 296 ALA A N 1
ATOM 2275 C CA . ALA A 1 296 ? -16.285 13.368 6.730 1.00 95.25 296 ALA A CA 1
ATOM 2276 C C . ALA A 1 296 ? -15.744 12.354 7.754 1.00 95.25 296 ALA A C 1
ATOM 2278 O O . ALA A 1 296 ? -15.727 11.149 7.516 1.00 95.25 296 ALA A O 1
ATOM 2279 N N . GLY A 1 297 ? -15.298 12.856 8.909 1.00 94.00 297 GLY A N 1
ATOM 2280 C CA . GLY A 1 297 ? -14.748 12.037 9.993 1.00 94.00 297 GLY A CA 1
ATOM 2281 C C . GLY A 1 297 ? -13.265 11.671 9.857 1.00 94.00 297 GLY A C 1
ATOM 2282 O O . GLY A 1 297 ? -12.730 11.062 10.775 1.00 94.00 297 GLY A O 1
ATOM 2283 N N . TRP A 1 298 ? -12.562 12.061 8.785 1.00 93.06 298 TRP A N 1
ATOM 2284 C CA . TRP A 1 298 ? -11.134 11.729 8.626 1.00 93.06 298 TRP A CA 1
ATOM 2285 C C . TRP A 1 298 ? -10.243 12.357 9.702 1.00 93.06 298 TRP A C 1
ATOM 2287 O O . TRP A 1 298 ? -9.256 11.752 10.107 1.00 93.06 298 TRP A O 1
ATOM 2297 N N . SER A 1 299 ? -10.612 13.533 10.217 1.00 92.25 299 SER A N 1
ATOM 2298 C CA . SER A 1 299 ? -9.893 14.201 11.312 1.00 92.25 299 SER A CA 1
ATOM 2299 C C . SER A 1 299 ? -9.934 13.443 12.641 1.00 92.25 299 SER A C 1
ATOM 2301 O O . SER A 1 299 ? -9.202 13.792 13.558 1.00 92.25 299 SER A O 1
ATOM 2303 N N . GLU A 1 300 ? -10.812 12.447 12.759 1.00 93.38 300 GLU A N 1
ATOM 2304 C CA . GLU A 1 300 ? -10.982 11.613 13.952 1.00 93.38 300 GLU A CA 1
ATOM 2305 C C . GLU A 1 300 ? -10.190 10.302 13.868 1.00 93.38 300 GLU A C 1
ATOM 2307 O O . GLU A 1 300 ? -10.206 9.513 14.811 1.00 93.38 300 GLU A O 1
ATOM 2312 N N . ALA A 1 301 ? -9.547 10.031 12.729 1.00 93.81 301 ALA A N 1
ATOM 2313 C CA . ALA A 1 301 ? -8.744 8.835 12.551 1.00 93.81 301 ALA A CA 1
ATOM 2314 C C . ALA A 1 301 ? -7.389 8.966 13.248 1.00 93.81 301 ALA A C 1
ATOM 2316 O O . ALA A 1 301 ? -6.755 10.019 13.222 1.00 93.81 301 ALA A O 1
ATOM 2317 N N . ASP A 1 302 ? -6.913 7.862 13.813 1.00 93.69 302 ASP A N 1
ATOM 2318 C CA . ASP A 1 302 ? -5.555 7.765 14.338 1.00 93.69 302 ASP A CA 1
ATOM 2319 C C . ASP A 1 302 ? -4.559 7.452 13.223 1.00 93.69 302 ASP A C 1
ATOM 2321 O O . ASP A 1 302 ? -3.383 7.786 13.313 1.00 93.69 302 ASP A O 1
ATOM 2325 N N . SER A 1 303 ? -5.003 6.796 12.153 1.00 93.75 303 SER A N 1
ATOM 2326 C CA . SER A 1 303 ? -4.222 6.774 10.930 1.00 93.75 303 SER A CA 1
ATOM 2327 C C . SER A 1 303 ? -5.036 6.593 9.676 1.00 93.75 303 SER A C 1
ATOM 2329 O O . SER A 1 303 ? -6.198 6.208 9.708 1.00 93.75 303 SER A O 1
ATOM 2331 N N . MET A 1 304 ? -4.409 6.844 8.536 1.00 93.25 304 MET A N 1
ATOM 2332 C CA . MET A 1 304 ? -4.997 6.529 7.245 1.00 93.25 304 MET A CA 1
ATOM 2333 C C . MET A 1 304 ? -3.942 6.064 6.265 1.00 93.25 304 MET A C 1
ATOM 2335 O O . MET A 1 304 ? -2.767 6.316 6.494 1.00 93.25 304 MET A O 1
ATOM 2339 N N . VAL A 1 305 ? -4.377 5.430 5.184 1.00 92.06 305 VAL A N 1
ATOM 2340 C CA . VAL A 1 305 ? -3.581 5.181 3.990 1.00 92.06 305 VAL A CA 1
ATOM 2341 C C . VAL A 1 305 ? -4.323 5.670 2.758 1.00 92.06 305 VAL A C 1
ATOM 2343 O O . VAL A 1 305 ? -5.529 5.503 2.633 1.00 92.06 305 VAL A O 1
ATOM 2346 N N . THR A 1 306 ? -3.597 6.275 1.828 1.00 87.56 306 THR A N 1
ATOM 2347 C CA . THR A 1 306 ? -4.084 6.585 0.482 1.00 87.56 306 THR A CA 1
ATOM 2348 C C . THR A 1 306 ? -3.055 6.116 -0.528 1.00 87.56 306 THR A C 1
ATOM 2350 O O . THR A 1 306 ? -1.862 6.143 -0.228 1.00 87.56 306 THR A O 1
ATOM 2353 N N . ARG A 1 307 ? -3.495 5.701 -1.717 1.00 77.25 307 ARG A N 1
ATOM 2354 C CA . ARG A 1 307 ? -2.602 5.534 -2.863 1.00 77.25 307 ARG A CA 1
ATOM 2355 C C . ARG A 1 307 ? -2.706 6.790 -3.710 1.00 77.25 307 ARG A C 1
ATOM 2357 O O . ARG A 1 307 ? -3.774 7.073 -4.248 1.00 77.25 307 ARG A O 1
ATOM 2364 N N . ALA A 1 308 ? -1.589 7.484 -3.911 1.00 59.56 308 ALA A N 1
ATOM 2365 C CA . ALA A 1 308 ? -1.547 8.677 -4.765 1.00 59.56 308 ALA A CA 1
ATOM 2366 C C . ALA A 1 308 ? -2.107 8.438 -6.195 1.00 59.56 308 ALA A C 1
ATOM 2368 O O . ALA A 1 308 ? -2.528 9.381 -6.859 1.00 59.56 308 ALA A O 1
ATOM 2369 N N . CYS A 1 309 ? -2.148 7.181 -6.663 1.00 53.94 309 CYS A N 1
ATOM 2370 C CA . CYS A 1 309 ? -2.621 6.786 -7.994 1.00 53.94 309 CYS A CA 1
ATOM 2371 C C . CYS A 1 309 ? -4.145 6.646 -8.154 1.00 53.94 309 CYS A C 1
ATOM 2373 O O . CYS A 1 309 ? -4.619 6.572 -9.284 1.00 53.94 309 CYS A O 1
ATOM 2375 N N . ALA A 1 310 ? -4.926 6.495 -7.083 1.00 43.09 310 ALA A N 1
ATOM 2376 C CA . ALA A 1 310 ? -6.314 6.069 -7.243 1.00 43.09 310 ALA A CA 1
ATOM 2377 C C . ALA A 1 310 ? -7.248 7.256 -7.545 1.00 43.09 310 ALA A C 1
ATOM 2379 O O . ALA A 1 310 ? -7.574 8.047 -6.667 1.00 43.09 310 ALA A O 1
ATOM 2380 N N . GLY A 1 311 ? -7.673 7.389 -8.806 1.00 35.47 311 GLY A N 1
ATOM 2381 C CA . GLY A 1 311 ? -8.767 8.288 -9.201 1.00 35.47 311 GLY A CA 1
ATOM 2382 C C . GLY A 1 311 ? -8.386 9.710 -9.632 1.00 35.47 311 GLY A C 1
ATOM 2383 O O . GLY A 1 311 ? -9.286 10.524 -9.819 1.00 35.47 311 GLY A O 1
ATOM 2384 N N . SER A 1 312 ? -7.101 10.032 -9.839 1.00 33.31 312 SER A N 1
ATOM 2385 C CA . SER A 1 312 ? -6.690 11.351 -10.354 1.00 33.31 312 SER A CA 1
ATOM 2386 C C . SER A 1 312 ? -5.733 11.264 -11.550 1.00 33.31 312 SER A C 1
ATOM 2388 O O . SER A 1 312 ? -4.899 10.365 -11.648 1.00 33.31 312 SER A O 1
ATOM 2390 N N . SER A 1 313 ? -5.822 12.242 -12.459 1.00 29.83 313 SER A N 1
ATOM 2391 C CA . SER A 1 313 ? -4.950 12.409 -13.637 1.00 29.83 313 SER A CA 1
ATOM 2392 C C . SER A 1 313 ? -3.495 12.787 -13.302 1.00 29.83 313 SER A C 1
ATOM 2394 O O . SER A 1 313 ? -2.702 13.067 -14.201 1.00 29.83 313 SER A O 1
ATOM 2396 N N . ARG A 1 314 ? -3.131 12.813 -12.014 1.00 38.31 314 ARG A N 1
ATOM 2397 C CA . ARG A 1 314 ? -1.813 13.196 -11.497 1.00 38.31 314 ARG A CA 1
ATOM 2398 C C . ARG A 1 314 ? -1.177 11.989 -10.818 1.00 38.31 314 ARG A C 1
ATOM 2400 O O . ARG A 1 314 ? -1.238 11.833 -9.606 1.00 38.31 314 ARG A O 1
ATOM 2407 N N . SER A 1 315 ? -0.632 11.089 -11.623 1.00 36.97 315 SER A N 1
ATOM 2408 C CA . SER A 1 315 ? -0.206 9.774 -11.151 1.00 36.97 315 SER A CA 1
ATOM 2409 C C . SER A 1 315 ? 1.281 9.703 -10.790 1.00 36.97 315 SER A C 1
ATOM 2411 O O . SER A 1 315 ? 2.125 10.033 -11.622 1.00 36.97 315 SER A O 1
ATOM 2413 N N . CYS A 1 316 ? 1.578 9.168 -9.602 1.00 35.06 316 CYS A N 1
ATOM 2414 C CA . CYS A 1 316 ? 2.888 8.656 -9.168 1.00 35.06 316 CYS A CA 1
ATOM 2415 C C . CYS A 1 316 ? 2.687 7.245 -8.597 1.00 35.06 316 CYS A C 1
ATOM 2417 O O . CYS A 1 316 ? 1.734 7.084 -7.833 1.00 35.06 316 CYS A O 1
ATOM 2419 N N . PRO A 1 317 ? 3.509 6.235 -8.930 1.00 34.28 317 PRO A N 1
ATOM 2420 C CA . PRO A 1 317 ? 3.306 4.866 -8.458 1.00 34.28 317 PRO A CA 1
ATOM 2421 C C . PRO A 1 317 ? 3.517 4.730 -6.940 1.00 34.28 317 PRO A C 1
ATOM 2423 O O . PRO A 1 317 ? 4.427 5.317 -6.370 1.00 34.28 317 PRO A O 1
ATOM 2426 N N . ASN A 1 318 ? 2.665 3.915 -6.307 1.00 40.16 318 ASN A N 1
ATOM 2427 C CA . ASN A 1 318 ? 2.938 3.205 -5.051 1.00 40.16 318 ASN A CA 1
ATOM 2428 C C . ASN A 1 318 ? 3.409 4.037 -3.849 1.00 40.16 318 ASN A C 1
ATOM 2430 O O . ASN A 1 318 ? 4.272 3.603 -3.100 1.00 40.16 318 ASN A O 1
ATOM 2434 N N . ILE A 1 319 ? 2.791 5.195 -3.615 1.00 45.03 319 ILE A N 1
ATOM 2435 C CA . ILE A 1 319 ? 2.950 5.913 -2.348 1.00 45.03 319 ILE A CA 1
ATOM 2436 C C . ILE A 1 319 ? 1.747 5.613 -1.471 1.00 45.03 319 ILE A C 1
ATOM 2438 O O . ILE A 1 319 ? 0.634 6.033 -1.791 1.00 45.03 319 ILE A O 1
ATOM 2442 N N . CYS A 1 320 ? 1.983 4.884 -0.384 1.00 46.69 320 CYS A N 1
ATOM 2443 C CA . CYS A 1 320 ? 1.017 4.669 0.683 1.00 46.69 320 CYS A CA 1
ATOM 2444 C C . CYS A 1 320 ? 1.419 5.498 1.896 1.00 46.69 320 CYS A C 1
ATOM 2446 O O . CYS A 1 320 ? 2.435 5.217 2.519 1.00 46.69 320 CYS A O 1
ATOM 2448 N N . ILE A 1 321 ? 0.633 6.524 2.217 1.00 53.12 321 ILE A N 1
ATOM 2449 C CA . ILE A 1 321 ? 0.943 7.455 3.308 1.00 53.12 321 ILE A CA 1
ATOM 2450 C C . ILE A 1 321 ? 0.286 6.947 4.576 1.00 53.12 321 ILE A C 1
ATOM 2452 O O . ILE A 1 321 ? -0.928 7.037 4.653 1.00 53.12 321 ILE A O 1
ATOM 2456 N N . CYS A 1 322 ? 1.040 6.434 5.551 1.00 49.97 322 CYS A N 1
ATOM 2457 C CA . CYS A 1 322 ? 0.501 6.309 6.907 1.00 49.97 322 CYS A CA 1
ATOM 2458 C C . CYS A 1 322 ? 0.673 7.649 7.589 1.00 49.97 322 CYS A C 1
ATOM 2460 O O . CYS A 1 322 ? 1.800 8.145 7.635 1.00 49.97 322 CYS A O 1
ATOM 2462 N N . ALA A 1 323 ? -0.405 8.217 8.110 1.00 49.75 323 ALA A N 1
ATOM 2463 C CA . ALA A 1 323 ? -0.277 9.404 8.921 1.00 49.75 323 ALA A CA 1
ATOM 2464 C C . ALA A 1 323 ? -0.798 9.184 10.330 1.00 49.75 323 ALA A C 1
ATOM 2466 O O . ALA A 1 323 ? -1.823 8.544 10.485 1.00 49.75 323 ALA A O 1
ATOM 2467 N N . ILE A 1 324 ? -0.030 9.599 11.339 1.00 48.84 324 ILE A N 1
ATOM 2468 C CA . ILE A 1 324 ? -0.251 9.206 12.733 1.00 48.84 324 ILE A CA 1
ATOM 2469 C C . ILE A 1 324 ? -0.156 10.441 13.641 1.00 48.84 324 ILE A C 1
ATOM 2471 O O . ILE A 1 324 ? 0.813 11.191 13.490 1.00 48.84 324 ILE A O 1
ATOM 2475 N N . PRO A 1 325 ? -1.100 10.689 14.576 1.00 39.81 325 PRO A N 1
ATOM 2476 C CA . PRO A 1 325 ? -0.987 11.801 15.504 1.00 39.81 325 PRO A CA 1
ATOM 2477 C C . PRO A 1 325 ? 0.212 11.585 16.438 1.00 39.81 325 PRO A C 1
ATOM 2479 O O . PRO A 1 325 ? 0.560 10.445 16.764 1.00 39.81 325 PRO A O 1
ATOM 2482 N N . PRO A 1 326 ? 0.858 12.666 16.905 1.00 37.56 326 PRO A N 1
ATOM 2483 C CA . PRO A 1 326 ? 2.032 12.567 17.757 1.00 37.56 326 PRO A CA 1
ATOM 2484 C C . PRO A 1 326 ? 1.697 11.834 19.063 1.00 37.56 326 PRO A C 1
ATOM 2486 O O . PRO A 1 326 ? 0.979 12.343 19.924 1.00 37.56 326 PRO A O 1
ATOM 2489 N N . ALA A 1 327 ? 2.259 10.638 19.237 1.00 39.25 327 ALA A N 1
ATOM 2490 C CA . ALA A 1 327 ? 2.289 9.970 20.529 1.00 39.25 327 ALA A CA 1
ATOM 2491 C C . ALA A 1 327 ? 3.164 10.776 21.518 1.00 39.25 327 ALA A C 1
ATOM 2493 O O . ALA A 1 327 ? 4.091 11.481 21.102 1.00 39.25 327 ALA A O 1
ATOM 2494 N N . PRO A 1 328 ? 2.922 10.680 22.841 1.00 32.34 328 PRO A N 1
ATOM 2495 C CA . PRO A 1 328 ? 3.810 11.274 23.836 1.00 32.34 328 PRO A CA 1
ATOM 2496 C C . PRO A 1 328 ? 5.259 10.814 23.609 1.00 32.34 328 PRO A C 1
ATOM 2498 O O . PRO A 1 328 ? 5.500 9.679 23.191 1.00 32.34 328 PRO A O 1
ATOM 2501 N N . LYS A 1 329 ? 6.209 11.714 23.906 1.00 30.03 329 LYS A N 1
ATOM 2502 C CA . LYS A 1 329 ? 7.658 11.704 23.580 1.00 30.03 329 LYS A CA 1
ATOM 2503 C C . LYS A 1 329 ? 8.445 10.395 23.835 1.00 30.03 329 LYS A C 1
ATOM 2505 O O . LYS A 1 329 ? 9.625 10.335 23.509 1.00 30.03 329 LYS A O 1
ATOM 2510 N N . SER A 1 330 ? 7.840 9.362 24.418 1.00 27.72 330 SER A N 1
ATOM 2511 C CA . SER A 1 330 ? 8.418 8.036 24.677 1.00 27.72 330 SER A CA 1
ATOM 2512 C C . SER A 1 330 ? 8.216 7.005 23.552 1.00 27.72 330 SER A C 1
ATOM 2514 O O . SER A 1 330 ? 8.727 5.885 23.662 1.00 27.72 330 SER A O 1
ATOM 2516 N N . THR A 1 331 ? 7.479 7.350 22.492 1.00 32.12 331 THR A N 1
ATOM 2517 C CA . THR A 1 331 ? 7.168 6.445 21.372 1.00 32.12 331 THR A CA 1
ATOM 2518 C C . THR A 1 331 ? 7.986 6.846 20.148 1.00 32.12 331 THR A C 1
ATOM 2520 O O . THR A 1 331 ? 7.612 7.742 19.401 1.00 32.12 331 THR A O 1
ATOM 2523 N N . THR A 1 332 ? 9.148 6.221 19.962 1.00 27.56 332 THR A N 1
ATOM 2524 C CA . THR A 1 332 ? 9.891 6.313 18.699 1.00 27.56 332 THR A CA 1
ATOM 2525 C C . THR A 1 332 ? 9.123 5.507 17.655 1.00 27.56 332 THR A C 1
ATOM 2527 O O . THR A 1 332 ? 8.867 4.321 17.873 1.00 27.56 332 THR A O 1
ATOM 2530 N N . TRP A 1 333 ? 8.704 6.159 16.571 1.00 31.91 333 TRP A N 1
ATOM 2531 C CA . TRP A 1 333 ? 7.953 5.525 15.491 1.00 31.91 333 TRP A CA 1
ATOM 2532 C C . TRP A 1 333 ? 8.732 4.362 14.875 1.00 31.91 333 TRP A C 1
ATOM 2534 O O . TRP A 1 333 ? 9.954 4.414 14.740 1.00 31.91 333 TRP A O 1
ATOM 2544 N N . ILE A 1 334 ? 8.007 3.315 14.476 1.00 28.33 334 ILE A N 1
ATOM 2545 C CA . ILE A 1 334 ? 8.521 2.270 13.588 1.00 28.33 334 ILE A CA 1
ATOM 2546 C C . ILE A 1 334 ? 8.554 2.882 12.182 1.00 28.33 334 ILE A C 1
ATOM 2548 O O . ILE A 1 334 ? 7.673 2.652 11.361 1.00 28.33 334 ILE A O 1
ATOM 2552 N N . THR A 1 335 ? 9.533 3.740 11.929 1.00 28.58 335 THR A N 1
ATOM 2553 C CA . THR A 1 335 ? 9.872 4.213 10.589 1.00 28.58 335 THR A CA 1
ATOM 2554 C C . THR A 1 335 ? 11.328 3.853 10.355 1.00 28.58 335 THR A C 1
ATOM 2556 O O . THR A 1 335 ? 12.189 4.123 11.188 1.00 28.58 335 THR A O 1
ATOM 2559 N N . ALA A 1 336 ? 11.613 3.193 9.231 1.00 24.67 336 ALA A N 1
ATOM 2560 C CA . ALA A 1 336 ? 12.978 2.841 8.838 1.00 24.67 336 ALA A CA 1
ATOM 2561 C C . ALA A 1 336 ? 13.866 4.082 8.605 1.00 24.67 336 ALA A C 1
ATOM 2563 O O . ALA A 1 336 ? 15.087 3.964 8.548 1.00 24.67 336 ALA A O 1
ATOM 2564 N N . SER A 1 337 ? 13.269 5.274 8.540 1.00 26.42 337 SER A N 1
ATOM 2565 C CA . SER A 1 337 ? 13.951 6.542 8.743 1.00 26.42 337 SER A CA 1
ATOM 2566 C C . SER A 1 337 ? 13.992 6.862 10.240 1.00 26.42 337 SER A C 1
ATOM 2568 O O . SER A 1 337 ? 12.987 7.196 10.871 1.00 26.42 337 SER A O 1
ATOM 2570 N N . ASN A 1 338 ? 15.192 6.784 10.819 1.00 24.94 338 ASN A N 1
ATOM 2571 C CA . ASN A 1 338 ? 15.516 7.437 12.085 1.00 24.94 338 ASN A CA 1
ATOM 2572 C C . ASN A 1 338 ? 15.407 8.960 11.881 1.00 24.94 338 ASN A C 1
ATOM 2574 O O . ASN A 1 338 ? 16.413 9.656 11.717 1.00 24.94 338 ASN A O 1
ATOM 2578 N N . SER A 1 339 ? 14.183 9.485 11.874 1.00 26.86 339 SER A N 1
ATOM 2579 C CA . SER A 1 339 ? 13.904 10.904 12.063 1.00 26.86 339 SER A CA 1
ATOM 2580 C C . SER A 1 339 ? 14.215 11.209 13.518 1.00 26.86 339 SER A C 1
ATOM 2582 O O . SER A 1 339 ? 13.417 11.006 14.431 1.00 26.86 339 SER A O 1
ATOM 2584 N N . VAL A 1 340 ? 15.473 11.577 13.719 1.00 26.34 340 VAL A N 1
ATOM 2585 C CA . VAL A 1 340 ? 16.087 11.901 14.993 1.00 26.34 340 VAL A CA 1
ATOM 2586 C C . VAL A 1 340 ? 15.184 12.858 15.765 1.00 26.34 340 VAL A C 1
ATOM 2588 O O . VAL A 1 340 ? 14.903 13.970 15.321 1.00 26.34 340 VAL A O 1
ATOM 2591 N N . ALA A 1 341 ? 14.795 12.444 16.968 1.00 24.75 341 ALA A N 1
ATOM 2592 C CA . ALA A 1 341 ? 14.425 13.357 18.031 1.00 24.75 341 ALA A CA 1
ATOM 2593 C C . ALA A 1 341 ? 15.647 14.234 18.362 1.00 24.75 341 ALA A C 1
ATOM 2595 O O . ALA A 1 341 ? 16.393 13.953 19.299 1.00 24.75 341 ALA A O 1
ATOM 2596 N N . VAL A 1 342 ? 15.895 15.283 17.575 1.00 22.98 342 VAL A N 1
ATOM 2597 C CA . VAL A 1 342 ? 16.803 16.353 17.982 1.00 22.98 342 VAL A CA 1
ATOM 2598 C C . VAL A 1 342 ? 15.984 17.298 18.843 1.00 22.98 342 VAL A C 1
ATOM 2600 O O . VAL A 1 342 ? 15.211 18.122 18.367 1.00 22.98 342 VAL A O 1
ATOM 2603 N N . SER A 1 343 ? 16.138 17.105 20.149 1.00 21.69 343 SER A N 1
ATOM 2604 C CA . SER A 1 343 ? 15.858 18.076 21.199 1.00 21.69 343 SER A CA 1
ATOM 2605 C C . SER A 1 343 ? 16.182 19.506 20.743 1.00 21.69 343 SER A C 1
ATOM 2607 O O . SER A 1 343 ? 17.352 19.883 20.698 1.00 21.69 343 SER A O 1
ATOM 2609 N N . ALA A 1 344 ? 15.156 20.321 20.498 1.00 22.12 344 ALA A N 1
ATOM 2610 C CA . ALA A 1 344 ? 15.286 21.769 20.582 1.00 22.12 344 ALA A CA 1
ATOM 2611 C C . ALA A 1 344 ? 15.417 22.147 22.068 1.00 22.12 344 ALA A C 1
ATOM 2613 O O . ALA A 1 344 ? 14.471 21.986 22.845 1.00 22.12 344 ALA A O 1
ATOM 2614 N N . ARG A 1 345 ? 16.621 22.571 22.459 1.00 27.30 345 ARG A N 1
ATOM 2615 C CA . ARG A 1 345 ? 16.809 23.567 23.517 1.00 27.30 345 ARG A CA 1
ATOM 2616 C C . ARG A 1 345 ? 16.916 24.928 22.863 1.00 27.30 345 ARG A C 1
ATOM 2618 O O . ARG A 1 345 ? 17.511 24.968 21.762 1.00 27.30 345 ARG A O 1
#

Sequence (345 aa):
MKDRQEPAEMGELGDTSLEEFRKQLHQLADWTADYREKIGERRISPNAKPGAVLAQLDVAPPETAAPVEEIFADIDRVIVPGVVHWAHPQFMSYFGCTTTNAGILAEMMTGALNVNAMTWRTSPAATELETLVLDWLRQWLCLPNEFQGVVYDTASISTMHALATAREVAAPNTRTLGLSGRDLPVFRIYASDQAHSSVEKGAIAIGIGEDNVRRVPSDSAFRMDVAGLRKMIARDRQENFRPMAVVATVGTTSTASIDPIPEIAAVCREHKMWLHIDGAYGAGLALLPECKWITAGWSEADSMVTRACAGSSRSCPNICICAIPPAPKSTTWITASNSVAVSAR

Secondary structure (DSSP, 8-state):
-----------S-PPPPHHHHHHHHHHHHHHHHHHHHSGGGS-SS--PPTTTTGGGS-SSPPSS---HHHHHHHIIIIIGGGS--TTSTT--SSS-----HHHHHHHHHHHHHT---SSTTT-HHHHHHHHHHHHHHHHHTT--TT-B--EES-HHHHHHHHHHHHHHHHSTTHHHH-STTS--PPEEEEEETTS-THHHHHHHHTTS-GGGEEEEPB-TTS-B-HHHHHHHHHHHHHTT-EEEEEEEEBS-TTT--B--HHHHHHHHHHHT-EEEEEETTGGGGGGSGGGGGGGTTGGG-SEEEEBTTSS-SS--S--EE-BB----TT-----SS--------

pLDDT: mean 85.1, std 20.16, range [21.69, 98.88]